Protein AF-A0A1Z8MA71-F1 (afdb_monomer_lite)

Sequence (236 aa):
MTENLRPLSRESERYWGIISPKLDVSGNGQLIDPPAVPGERWGKFLADVSGIQRLSWTTTWGNNAHFQLHSFENGIDYPKKIWDIAFSGDIYSPLVVVADIDKDENLEVVLSTWNGVIAYDLTSGVEKYRCTYRSEHGRQYGFFGAHVHSSGQVYLVVIGDFAGHIGVLTVENGALINLWYKTFDTESAQGIDRRFTINTVGPSPVADFNGDGSQEILMNVLPRKMNLKNLYRHYK

pLDDT: mean 86.78, std 14.4, range [30.2, 98.56]

Structure (mmCIF, N/CA/C/O backbone):
data_AF-A0A1Z8MA71-F1
#
_entry.id   AF-A0A1Z8MA71-F1
#
loop_
_atom_site.group_PDB
_atom_site.id
_atom_site.type_symbol
_atom_site.label_atom_id
_atom_site.label_alt_id
_atom_site.label_comp_id
_atom_site.label_asym_id
_atom_site.label_entity_id
_atom_site.label_seq_id
_atom_site.pdbx_PDB_ins_code
_atom_site.Cartn_x
_atom_site.Cartn_y
_atom_site.Cartn_z
_atom_site.occupancy
_atom_site.B_iso_or_equiv
_atom_site.auth_seq_id
_atom_site.auth_comp_id
_atom_site.auth_asym_id
_atom_site.auth_atom_id
_atom_site.pdbx_PDB_model_num
ATOM 1 N N . MET A 1 1 ? -33.383 14.209 -29.173 1.00 47.78 1 MET A N 1
ATOM 2 C CA . MET A 1 1 ? -33.982 13.676 -27.935 1.00 47.78 1 MET A CA 1
ATOM 3 C C . MET A 1 1 ? -32.843 13.255 -27.032 1.00 47.78 1 MET A C 1
ATOM 5 O O . MET A 1 1 ? -32.229 12.233 -27.288 1.00 47.78 1 MET A O 1
ATOM 9 N N . THR A 1 2 ? -32.476 14.087 -26.064 1.00 52.22 2 THR A N 1
ATOM 10 C CA . THR A 1 2 ? -31.618 13.663 -24.956 1.00 52.22 2 THR A CA 1
ATOM 11 C C . THR A 1 2 ? -32.534 12.965 -23.967 1.00 52.22 2 THR A C 1
ATOM 13 O O . THR A 1 2 ? -33.292 13.628 -23.260 1.00 52.22 2 THR A O 1
ATOM 16 N N . GLU A 1 3 ? -32.552 11.635 -23.982 1.00 59.06 3 GLU A N 1
ATOM 17 C CA . GLU A 1 3 ? -33.107 10.901 -22.851 1.00 59.06 3 GLU A CA 1
ATOM 18 C C . GLU A 1 3 ? -32.329 11.351 -21.617 1.00 59.06 3 GLU A C 1
ATOM 20 O O . GLU A 1 3 ? -31.115 11.166 -21.531 1.00 59.06 3 GLU A O 1
ATOM 25 N N . ASN A 1 4 ? -33.017 12.029 -20.700 1.00 62.88 4 ASN A N 1
ATOM 26 C CA . ASN A 1 4 ? -32.460 12.344 -19.398 1.00 62.88 4 ASN A CA 1
ATOM 27 C C . ASN A 1 4 ? -32.181 11.006 -18.716 1.00 62.88 4 ASN A C 1
ATOM 29 O O . ASN A 1 4 ? -33.108 10.361 -18.220 1.00 62.88 4 ASN A O 1
ATOM 33 N N . LEU A 1 5 ? -30.917 10.576 -18.745 1.00 71.56 5 LEU A N 1
ATOM 34 C CA . LEU A 1 5 ? -30.450 9.431 -17.980 1.00 71.56 5 LEU A CA 1
ATOM 35 C C . LEU A 1 5 ? -30.891 9.658 -16.537 1.00 71.56 5 LEU A C 1
ATOM 37 O O . LEU A 1 5 ? -30.498 10.639 -15.902 1.00 71.56 5 LEU A O 1
ATOM 41 N N . ARG A 1 6 ? -31.771 8.787 -16.040 1.00 79.00 6 ARG A N 1
ATOM 42 C CA . ARG A 1 6 ? -32.154 8.837 -14.634 1.00 79.00 6 ARG A CA 1
ATOM 43 C C . ARG A 1 6 ? -30.907 8.496 -13.820 1.00 79.00 6 ARG A C 1
ATOM 45 O O . ARG A 1 6 ? -30.297 7.462 -14.101 1.00 79.00 6 ARG A O 1
ATOM 52 N N . PRO A 1 7 ? -30.516 9.333 -12.847 1.00 82.69 7 PRO A N 1
ATOM 53 C CA . PRO A 1 7 ? -29.419 8.986 -11.961 1.00 82.69 7 PRO A CA 1
ATOM 54 C C . PRO A 1 7 ? -29.742 7.670 -11.247 1.00 82.69 7 PRO A C 1
ATOM 56 O O . PRO A 1 7 ? -30.900 7.396 -10.912 1.00 82.69 7 PRO A O 1
ATOM 59 N N . LEU A 1 8 ? -28.716 6.842 -11.056 1.00 85.62 8 LEU A N 1
ATOM 60 C CA . LEU A 1 8 ? -28.837 5.607 -10.293 1.00 85.62 8 LEU A CA 1
ATOM 61 C C . LEU A 1 8 ? -29.229 5.935 -8.846 1.00 85.62 8 LEU A C 1
ATOM 63 O O . LEU A 1 8 ? -28.859 6.977 -8.305 1.00 85.62 8 LEU A O 1
ATOM 67 N N . SER A 1 9 ? -29.989 5.046 -8.205 1.00 90.31 9 SER A N 1
ATOM 68 C CA . SER A 1 9 ? -30.186 5.140 -6.759 1.00 90.31 9 SER A CA 1
ATOM 69 C C . SER A 1 9 ? -28.874 4.814 -6.040 1.00 90.31 9 SER A C 1
ATOM 71 O O . SER A 1 9 ? -28.059 4.048 -6.551 1.00 90.31 9 SER A O 1
ATOM 73 N N . ARG A 1 10 ? -28.700 5.313 -4.811 1.00 85.75 10 ARG A N 1
ATOM 74 C CA . ARG A 1 10 ? -27.553 4.965 -3.949 1.00 85.75 10 ARG A CA 1
ATOM 75 C C . ARG A 1 10 ? -27.389 3.455 -3.748 1.00 85.75 10 ARG A C 1
ATOM 77 O O . ARG A 1 10 ? -26.276 2.972 -3.575 1.00 85.75 10 ARG A O 1
ATOM 84 N N . GLU A 1 11 ? -28.489 2.705 -3.734 1.00 86.25 11 GLU A N 1
ATOM 85 C CA . GLU A 1 11 ? -28.449 1.242 -3.640 1.00 86.25 11 GLU A CA 1
ATOM 86 C C . GLU A 1 11 ? -27.913 0.610 -4.921 1.00 86.25 11 GLU A C 1
ATOM 88 O O . GLU A 1 11 ? -27.036 -0.246 -4.846 1.00 86.25 11 GLU A O 1
ATOM 93 N N . SER A 1 12 ? -28.365 1.078 -6.088 1.00 89.19 12 SER A N 1
ATOM 94 C CA . SER A 1 12 ? -27.821 0.638 -7.372 1.00 89.19 12 SER A CA 1
ATOM 95 C C . SER A 1 12 ? -26.347 1.016 -7.512 1.00 89.19 12 SER A C 1
ATOM 97 O O . SER A 1 12 ? -25.551 0.198 -7.957 1.00 89.19 12 SER A O 1
ATOM 99 N N . GLU A 1 13 ? -25.955 2.220 -7.092 1.00 89.31 13 GLU A N 1
ATOM 100 C CA . GLU A 1 13 ? -24.550 2.637 -7.068 1.00 89.31 13 GLU A CA 1
ATOM 101 C C . GLU A 1 13 ? -23.698 1.699 -6.204 1.00 89.31 13 GLU A C 1
ATOM 103 O O . GLU A 1 13 ? -22.621 1.299 -6.634 1.00 89.31 13 GLU A O 1
ATOM 108 N N . ARG A 1 14 ? -24.184 1.281 -5.026 1.00 88.19 14 ARG A N 1
ATOM 109 C CA . ARG A 1 14 ? -23.493 0.283 -4.186 1.00 88.19 14 ARG A CA 1
ATOM 110 C C . ARG A 1 14 ? -23.445 -1.093 -4.835 1.00 88.19 14 ARG A C 1
ATOM 112 O O . ARG A 1 14 ? -22.397 -1.725 -4.810 1.00 88.19 14 ARG A O 1
ATOM 119 N N . TYR A 1 15 ? -24.554 -1.551 -5.416 1.00 86.62 15 TYR A N 1
ATOM 120 C CA . TYR A 1 15 ? -24.628 -2.848 -6.092 1.00 86.62 15 TYR A CA 1
ATOM 121 C C . TYR A 1 15 ? -23.596 -2.960 -7.222 1.00 86.62 15 TYR A C 1
ATOM 123 O O . TYR A 1 15 ? -22.941 -3.987 -7.366 1.00 86.62 15 TYR A O 1
ATOM 131 N N . TRP A 1 16 ? -23.405 -1.877 -7.977 1.00 89.12 16 TRP A N 1
ATOM 132 C CA . TRP A 1 16 ? -22.413 -1.794 -9.049 1.00 89.12 16 TRP A CA 1
ATOM 133 C C . TRP A 1 16 ? -21.005 -1.398 -8.575 1.00 89.12 16 TRP A C 1
ATOM 135 O O . TRP A 1 16 ? -20.118 -1.229 -9.407 1.00 89.12 16 TRP A O 1
ATOM 145 N N . GLY A 1 17 ? -20.784 -1.223 -7.267 1.00 84.38 17 GLY A N 1
ATOM 146 C CA . GLY A 1 17 ? -19.488 -0.816 -6.712 1.00 84.38 17 GLY A CA 1
ATOM 147 C C . GLY A 1 17 ? -19.049 0.603 -7.096 1.00 84.38 17 GLY A C 1
ATOM 148 O O . GLY A 1 17 ? -17.865 0.916 -7.023 1.00 84.38 17 GLY A O 1
ATOM 149 N N . ILE A 1 18 ? -19.983 1.464 -7.513 1.00 87.44 18 ILE A N 1
ATOM 150 C CA . ILE A 1 18 ? -19.729 2.874 -7.858 1.00 87.44 18 ILE A CA 1
ATOM 151 C C . ILE A 1 18 ? -19.400 3.683 -6.601 1.00 87.44 18 ILE A C 1
ATOM 153 O O . ILE A 1 18 ? -18.573 4.592 -6.644 1.00 87.44 18 ILE A O 1
ATOM 157 N N . ILE A 1 19 ? -20.041 3.350 -5.478 1.00 86.31 19 ILE A N 1
ATOM 158 C CA . ILE A 1 19 ? -19.722 3.912 -4.166 1.00 86.31 19 ILE A CA 1
ATOM 159 C C . ILE A 1 19 ? -19.346 2.804 -3.192 1.00 86.31 19 ILE A C 1
ATOM 161 O O . ILE A 1 19 ? -19.833 1.676 -3.297 1.00 86.31 19 ILE A O 1
ATOM 165 N N . SER A 1 20 ? -18.506 3.154 -2.219 1.00 84.38 20 SER A N 1
ATOM 166 C CA . SER A 1 20 ? -18.053 2.229 -1.187 1.00 84.38 20 SER A CA 1
ATOM 167 C C . SER A 1 20 ? -19.227 1.610 -0.416 1.00 84.38 20 SER A C 1
ATOM 169 O O . SER A 1 20 ? -20.244 2.278 -0.175 1.00 84.38 20 SER A O 1
ATOM 171 N N . PRO A 1 21 ? -19.103 0.338 0.002 1.00 87.00 21 PRO A N 1
ATOM 172 C CA . PRO A 1 21 ? -20.068 -0.265 0.903 1.00 87.00 21 PRO A CA 1
ATOM 173 C C . PRO A 1 21 ? -20.077 0.478 2.241 1.00 87.00 21 PRO A C 1
ATOM 175 O O . PRO A 1 21 ? -19.078 1.068 2.657 1.00 87.00 21 PRO A O 1
ATOM 178 N N . LYS A 1 22 ? -21.216 0.419 2.932 1.00 91.75 22 LYS A N 1
ATOM 179 C CA . LYS A 1 22 ? -21.279 0.870 4.321 1.00 91.75 22 LYS A CA 1
ATOM 180 C C . LYS A 1 22 ? -20.437 -0.045 5.208 1.00 91.75 22 LYS A C 1
ATOM 182 O O . LYS A 1 22 ? -20.365 -1.246 4.950 1.00 91.75 22 LYS A O 1
ATOM 187 N N . LEU A 1 23 ? -19.866 0.514 6.269 1.00 93.56 23 LEU A N 1
ATOM 188 C CA . LEU A 1 23 ? -19.005 -0.202 7.209 1.00 93.56 23 LEU A CA 1
ATOM 189 C C . LEU A 1 23 ? -19.588 -0.158 8.622 1.00 93.56 23 LEU A C 1
ATOM 191 O O . LEU A 1 23 ? -20.094 0.877 9.050 1.00 93.56 23 LEU A O 1
ATOM 195 N N . ASP A 1 24 ? -19.472 -1.264 9.353 1.00 94.62 24 ASP A N 1
ATOM 196 C CA . ASP A 1 24 ? -19.615 -1.274 10.811 1.00 94.62 24 ASP A CA 1
ATOM 197 C C . ASP A 1 24 ? -18.264 -0.898 11.419 1.00 94.62 24 ASP A C 1
ATOM 199 O O . ASP A 1 24 ? -17.391 -1.744 11.616 1.00 94.62 24 ASP A O 1
ATOM 203 N N . VAL A 1 25 ? -18.050 0.401 11.629 1.00 95.19 25 VAL A N 1
ATOM 204 C CA . VAL A 1 25 ? -16.728 0.897 12.030 1.00 95.19 25 VAL A CA 1
ATOM 205 C C . VAL A 1 25 ? -16.395 0.591 13.490 1.00 95.19 25 VAL A C 1
ATOM 207 O O . VAL A 1 25 ? -15.226 0.421 13.829 1.00 95.19 25 VAL A O 1
ATOM 210 N N . SER A 1 26 ? -17.411 0.497 14.349 1.00 94.31 26 SER A N 1
ATOM 211 C CA . SER A 1 26 ? -17.253 0.269 15.789 1.00 94.31 26 SER A CA 1
ATOM 212 C C . SER A 1 26 ? -17.425 -1.184 16.221 1.00 94.31 26 SER A C 1
ATOM 214 O O . SER A 1 26 ? -17.134 -1.506 17.370 1.00 94.31 26 SER A O 1
ATOM 216 N N . GLY A 1 27 ? -17.881 -2.063 15.327 1.00 89.81 27 GLY A N 1
ATOM 217 C CA . GLY A 1 27 ? -18.134 -3.472 15.633 1.00 89.81 27 GLY A CA 1
ATOM 218 C C . GLY A 1 27 ? -19.423 -3.703 16.429 1.00 89.81 27 GLY A C 1
ATOM 219 O O . GLY A 1 27 ? -19.510 -4.674 17.177 1.00 89.81 27 GLY A O 1
ATOM 220 N N . ASN A 1 28 ? -20.405 -2.801 16.327 1.00 89.88 28 ASN A N 1
ATOM 221 C CA . ASN A 1 28 ? -21.673 -2.867 17.069 1.00 89.88 28 ASN A CA 1
ATOM 222 C C . ASN A 1 28 ? -22.876 -3.255 16.185 1.00 89.88 28 ASN A C 1
ATOM 224 O O . ASN A 1 28 ? -24.019 -3.215 16.640 1.00 89.88 28 ASN A O 1
ATOM 228 N N . GLY A 1 29 ? -22.629 -3.610 14.923 1.00 90.69 29 GLY A N 1
ATOM 229 C CA . GLY A 1 29 ? -23.627 -3.960 13.916 1.00 90.69 29 GLY A CA 1
ATOM 230 C C . GLY A 1 29 ? -24.222 -2.769 13.159 1.00 90.69 29 GLY A C 1
ATOM 231 O O . GLY A 1 29 ? -24.998 -2.978 12.223 1.00 90.69 29 GLY A O 1
ATOM 232 N N . GLN A 1 30 ? -23.887 -1.524 13.512 1.00 92.81 30 GLN A N 1
ATOM 233 C CA . GLN A 1 30 ? -24.427 -0.345 12.840 1.00 92.81 30 GLN A CA 1
ATOM 234 C C . GLN A 1 30 ? -23.593 0.029 11.609 1.00 92.81 30 GLN A C 1
ATOM 236 O O . GLN A 1 30 ? -22.479 0.533 11.709 1.00 92.81 30 GLN A O 1
ATOM 241 N N . LEU A 1 31 ? -24.185 -0.137 10.425 1.00 94.19 31 LEU A N 1
ATOM 242 C CA . LEU A 1 31 ? -23.560 0.239 9.158 1.00 94.19 31 LEU A CA 1
ATOM 243 C C . LEU A 1 31 ? -23.665 1.747 8.883 1.00 94.19 31 LEU A C 1
ATOM 245 O O . LEU A 1 31 ? -24.769 2.293 8.768 1.00 94.19 31 LEU A O 1
ATOM 249 N N . ILE A 1 32 ? -22.521 2.397 8.668 1.00 92.31 32 ILE A N 1
ATOM 250 C CA . ILE A 1 32 ? -22.417 3.824 8.337 1.00 92.31 32 ILE A CA 1
ATOM 251 C C . ILE A 1 32 ? -21.717 4.060 6.995 1.00 92.31 32 ILE A C 1
ATOM 253 O O . ILE A 1 32 ? -21.012 3.192 6.483 1.00 92.31 32 ILE A O 1
ATOM 257 N N . ASP A 1 33 ? -21.901 5.255 6.438 1.00 91.12 33 ASP A N 1
ATOM 258 C CA . ASP A 1 33 ? -21.047 5.772 5.369 1.00 91.12 33 ASP A CA 1
ATOM 259 C C . ASP A 1 33 ? -19.832 6.455 6.036 1.00 91.12 33 ASP A C 1
ATOM 261 O O . ASP A 1 33 ? -20.009 7.503 6.665 1.00 91.12 33 ASP A O 1
ATOM 265 N N . PRO A 1 34 ? -18.624 5.860 5.992 1.00 87.75 34 PRO A N 1
ATOM 266 C CA . PRO A 1 34 ? -17.458 6.435 6.656 1.00 87.75 34 PRO A CA 1
ATOM 267 C C . PRO A 1 34 ? -17.071 7.789 6.032 1.00 87.75 34 PRO A C 1
ATOM 269 O O . PRO A 1 34 ? -17.213 7.973 4.819 1.00 87.75 34 PRO A O 1
ATOM 272 N N . PRO A 1 35 ? -16.575 8.751 6.831 1.00 86.31 35 PRO A N 1
ATOM 273 C CA . PRO A 1 35 ? -16.167 10.053 6.323 1.00 86.31 35 PRO A CA 1
ATOM 274 C C . PRO A 1 35 ? -14.898 9.928 5.482 1.00 86.31 35 PRO A C 1
ATOM 276 O O . PRO A 1 35 ? -13.892 9.421 5.978 1.00 86.31 35 PRO A O 1
ATOM 279 N N . ALA A 1 36 ? -14.945 10.465 4.262 1.00 89.00 36 ALA A N 1
ATOM 280 C CA . ALA A 1 36 ? -13.808 10.483 3.355 1.00 89.00 36 ALA A CA 1
ATOM 281 C C . ALA A 1 36 ? -12.687 11.396 3.875 1.00 89.00 36 ALA A C 1
ATOM 283 O O . ALA A 1 36 ? -12.900 12.590 4.107 1.00 89.00 36 ALA A O 1
ATOM 284 N N . VAL A 1 37 ? -11.479 10.852 4.000 1.00 92.88 37 VAL A N 1
ATOM 285 C CA . VAL A 1 37 ? -10.249 11.603 4.286 1.00 92.88 37 VAL A CA 1
ATOM 286 C C . VAL A 1 37 ? -9.136 11.262 3.282 1.00 92.88 37 VAL A C 1
ATOM 288 O O . VAL A 1 37 ? -9.216 10.248 2.582 1.00 92.88 37 VAL A O 1
ATOM 291 N N . PRO A 1 38 ? -8.087 12.099 3.158 1.00 93.69 38 PRO A N 1
ATOM 292 C CA . PRO A 1 38 ? -7.044 11.889 2.160 1.00 93.69 38 PRO A CA 1
ATOM 293 C C . PRO A 1 38 ? -6.347 10.526 2.291 1.00 93.69 38 PRO A C 1
ATOM 295 O O . PRO A 1 38 ? -5.808 10.179 3.343 1.00 93.69 38 PRO A O 1
ATOM 298 N N . GLY A 1 39 ? -6.338 9.765 1.192 1.00 90.88 39 GLY A N 1
ATOM 299 C CA . GLY A 1 39 ? -5.640 8.479 1.090 1.00 90.88 39 GLY A CA 1
ATOM 300 C C . GLY A 1 39 ? -6.138 7.417 2.071 1.00 90.88 39 GLY A C 1
ATOM 301 O O . GLY A 1 39 ? -5.342 6.598 2.523 1.00 90.88 39 GLY A O 1
ATOM 302 N N . GLU A 1 40 ? -7.417 7.467 2.450 1.00 93.69 40 GLU A N 1
ATOM 303 C CA . GLU A 1 40 ? -7.958 6.556 3.448 1.00 93.69 40 GLU A CA 1
ATOM 304 C C . GLU A 1 40 ? -7.954 5.093 3.009 1.00 93.69 40 GLU A C 1
ATOM 306 O O . GLU A 1 40 ? -8.282 4.745 1.873 1.00 93.69 40 GLU A O 1
ATOM 311 N N . ARG A 1 41 ? -7.640 4.218 3.961 1.00 94.25 41 ARG A N 1
ATOM 312 C CA . ARG A 1 41 ? -7.827 2.779 3.839 1.00 94.25 41 ARG A CA 1
ATOM 313 C C . ARG A 1 41 ? -8.418 2.250 5.133 1.00 94.25 41 ARG A C 1
ATOM 315 O O . ARG A 1 41 ? -7.813 2.378 6.196 1.00 94.25 41 ARG A O 1
ATOM 322 N N . TRP A 1 42 ? -9.600 1.663 5.022 1.00 95.06 42 TRP A N 1
ATOM 323 C CA . TRP A 1 42 ? -10.323 1.055 6.133 1.00 95.06 42 TRP A CA 1
ATOM 324 C C . TRP A 1 42 ? -10.069 -0.450 6.163 1.00 95.06 42 TRP A C 1
ATOM 326 O O . TRP A 1 42 ? -10.029 -1.093 5.112 1.00 95.06 42 TRP A O 1
ATOM 336 N N . GLY A 1 43 ? -9.905 -1.020 7.351 1.00 94.44 43 GLY A N 1
ATOM 337 C CA . GLY A 1 43 ? -9.700 -2.457 7.493 1.00 94.44 43 GLY A CA 1
ATOM 338 C C . GLY A 1 43 ? -9.593 -2.913 8.939 1.00 94.44 43 GLY A C 1
ATOM 339 O O . GLY A 1 43 ? -9.423 -2.113 9.858 1.00 94.44 43 GLY A O 1
ATOM 340 N N . LYS A 1 44 ? -9.705 -4.227 9.135 1.00 95.00 44 LYS A N 1
ATOM 341 C CA . LYS A 1 44 ? -9.415 -4.871 10.413 1.00 95.00 44 LYS A CA 1
ATOM 342 C C . LYS A 1 44 ? -7.921 -5.168 10.477 1.00 95.00 44 LYS A C 1
ATOM 344 O O . LYS A 1 44 ? -7.474 -6.207 10.009 1.00 95.00 44 LYS A O 1
ATOM 349 N N . PHE A 1 45 ? -7.163 -4.198 10.967 1.00 95.31 45 PHE A N 1
ATOM 350 C CA . PHE A 1 45 ? -5.702 -4.238 11.004 1.00 95.31 45 PHE A CA 1
ATOM 351 C C . PHE A 1 45 ? -5.177 -4.749 12.342 1.00 95.31 45 PHE A C 1
ATOM 353 O O . PHE A 1 45 ? -4.182 -5.460 12.383 1.00 95.31 45 PHE A O 1
ATOM 360 N N . LEU A 1 46 ? -5.868 -4.401 13.429 1.00 94.44 46 LEU A N 1
ATOM 361 C CA . LEU A 1 46 ? -5.541 -4.826 14.784 1.00 94.44 46 LEU A CA 1
ATOM 362 C C . LEU A 1 46 ? -6.573 -5.871 15.216 1.00 94.44 46 LEU A C 1
ATOM 364 O O . LEU A 1 46 ? -7.746 -5.540 15.417 1.00 94.44 46 LEU A O 1
ATOM 368 N N . ALA A 1 47 ? -6.150 -7.133 15.316 1.00 90.56 47 ALA A N 1
ATOM 369 C CA . ALA A 1 47 ? -7.047 -8.267 15.552 1.00 90.56 47 ALA A CA 1
ATOM 370 C C . ALA A 1 47 ? -7.821 -8.153 16.880 1.00 90.56 47 ALA A C 1
ATOM 372 O O . ALA A 1 47 ? -9.020 -8.427 16.914 1.00 90.56 47 ALA A O 1
ATOM 373 N N . ASP A 1 48 ? -7.159 -7.668 17.933 1.00 91.00 48 ASP A N 1
ATOM 374 C CA . ASP A 1 48 ? -7.695 -7.638 19.302 1.00 91.00 48 ASP A CA 1
ATOM 375 C C . ASP A 1 48 ? -8.576 -6.420 19.620 1.00 91.00 48 ASP A C 1
ATOM 377 O O . ASP A 1 48 ? -9.104 -6.287 20.725 1.00 91.00 48 ASP A O 1
ATOM 381 N N . VAL A 1 49 ? -8.744 -5.497 18.674 1.00 93.19 49 VAL A N 1
ATOM 382 C CA . VAL A 1 49 ? -9.585 -4.308 18.863 1.00 93.19 49 VAL A CA 1
ATOM 383 C C . VAL A 1 49 ? -10.981 -4.604 18.332 1.00 93.19 49 VAL A C 1
ATOM 385 O O . VAL A 1 49 ? -11.083 -5.224 17.291 1.00 93.19 49 VAL A O 1
ATOM 388 N N . SER A 1 50 ? -12.077 -4.191 18.979 1.00 91.50 50 SER A N 1
ATOM 389 C CA . SER A 1 50 ? -13.445 -4.487 18.494 1.00 91.50 50 SER A CA 1
ATOM 390 C C . SER A 1 50 ? -13.815 -3.719 17.218 1.00 91.50 50 SER A C 1
ATOM 392 O O . SER A 1 50 ? -14.337 -4.312 16.272 1.00 91.50 50 SER A O 1
ATOM 394 N N . GLY A 1 51 ? -13.473 -2.430 17.151 1.00 94.69 51 GLY A N 1
ATOM 395 C CA . GLY A 1 51 ? -13.661 -1.590 15.968 1.00 94.69 51 GLY A CA 1
ATOM 396 C C . GLY A 1 51 ? -12.705 -1.931 14.822 1.00 94.69 51 GLY A C 1
ATOM 397 O O . GLY A 1 51 ? -11.745 -2.695 14.982 1.00 94.69 51 GLY A O 1
ATOM 398 N N . ILE A 1 52 ? -12.971 -1.364 13.648 1.00 97.00 52 ILE A N 1
ATOM 399 C CA . ILE A 1 52 ? -12.022 -1.364 12.529 1.00 97.00 52 ILE A CA 1
ATOM 400 C C . ILE A 1 52 ? -11.085 -0.160 12.647 1.00 97.00 52 ILE A C 1
ATOM 402 O O . ILE A 1 52 ? -11.318 0.774 13.420 1.00 97.00 52 ILE A O 1
ATOM 406 N N . GLN A 1 53 ? -10.025 -0.170 11.851 1.00 97.56 53 GLN A N 1
ATOM 407 C CA . GLN A 1 53 ? -9.041 0.894 11.800 1.00 97.56 53 GLN A CA 1
ATOM 408 C C . GLN A 1 53 ? -9.077 1.624 10.455 1.00 97.56 53 GLN A C 1
ATOM 410 O O . GLN A 1 53 ? -9.502 1.081 9.431 1.00 97.56 53 GLN A O 1
ATOM 415 N N . ARG A 1 54 ? -8.586 2.865 10.464 1.00 97.69 54 ARG A N 1
ATOM 416 C CA . ARG A 1 54 ? -8.341 3.681 9.275 1.00 97.69 54 ARG A CA 1
ATOM 417 C C . ARG A 1 54 ? -6.891 4.132 9.243 1.00 97.69 54 ARG A C 1
ATOM 419 O O . ARG A 1 54 ? -6.452 4.854 10.139 1.00 97.69 54 ARG A O 1
ATOM 426 N N . LEU A 1 55 ? -6.203 3.776 8.167 1.00 98.06 55 LEU A N 1
ATOM 427 C CA . LEU A 1 55 ? -4.985 4.447 7.730 1.00 98.06 55 LEU A CA 1
ATOM 428 C C . LEU A 1 55 ? -5.383 5.676 6.916 1.00 98.06 55 LEU A C 1
ATOM 430 O O . LEU A 1 55 ? -6.270 5.581 6.070 1.00 98.06 55 LEU A O 1
ATOM 434 N N . SER A 1 56 ? -4.768 6.824 7.165 1.00 97.06 56 SER A N 1
ATOM 435 C CA . SER A 1 56 ? -5.088 8.060 6.445 1.00 97.06 56 SER A CA 1
ATOM 436 C C . SER A 1 56 ? -3.945 9.057 6.482 1.00 97.06 56 SER A C 1
ATOM 438 O O . SER A 1 56 ? -3.078 8.991 7.353 1.00 97.06 56 SER A O 1
ATOM 440 N N . TRP A 1 57 ? -4.000 10.028 5.579 1.00 96.44 57 TRP A N 1
ATOM 441 C CA . TRP A 1 57 ? -3.079 11.150 5.545 1.00 96.44 57 TRP A CA 1
ATOM 442 C C . TRP A 1 57 ? -3.769 12.459 5.931 1.00 96.44 57 TRP A C 1
ATOM 444 O O . TRP A 1 57 ? -4.942 12.664 5.619 1.00 96.44 57 TRP A O 1
ATOM 454 N N . THR A 1 58 ? -3.035 13.391 6.541 1.00 96.06 58 THR A N 1
ATOM 455 C CA . THR A 1 58 ? -3.536 14.768 6.744 1.00 96.06 58 THR A CA 1
ATOM 456 C C . THR A 1 58 ? -3.653 15.545 5.432 1.00 96.06 58 THR A C 1
ATOM 458 O O . THR A 1 58 ? -4.531 16.388 5.274 1.00 96.06 58 THR A O 1
ATOM 461 N N . THR A 1 59 ? -2.790 15.238 4.468 1.00 93.75 59 THR A N 1
ATOM 462 C CA . THR A 1 59 ? -2.836 15.683 3.072 1.00 93.75 59 THR A CA 1
ATOM 463 C C . THR A 1 59 ? -2.212 14.587 2.217 1.00 93.75 59 THR A C 1
ATOM 465 O O . THR A 1 59 ? -1.386 13.838 2.718 1.00 93.75 59 THR A O 1
ATOM 468 N N . THR A 1 60 ? -2.579 14.468 0.941 1.00 90.56 60 THR A N 1
ATOM 469 C CA . THR A 1 60 ? -1.899 13.581 -0.027 1.00 90.56 60 THR A CA 1
ATOM 470 C C . THR A 1 60 ? -0.956 14.345 -0.966 1.00 90.56 60 THR A C 1
ATOM 472 O O . THR A 1 60 ? -0.479 13.787 -1.955 1.00 90.56 60 THR A O 1
ATOM 475 N N . TRP A 1 61 ? -0.695 15.621 -0.668 1.00 90.00 61 TRP A N 1
ATOM 476 C CA . TRP A 1 61 ? 0.093 16.540 -1.488 1.00 90.00 61 TRP A CA 1
ATOM 477 C C . TRP A 1 61 ? 1.008 17.431 -0.636 1.00 90.00 61 TRP A C 1
ATOM 479 O O . TRP A 1 61 ? 0.554 18.027 0.344 1.00 90.00 61 TRP A O 1
ATOM 489 N N . GLY A 1 62 ? 2.265 17.581 -1.066 1.00 86.62 62 GLY A N 1
ATOM 490 C CA . GLY A 1 62 ? 3.255 18.493 -0.476 1.00 86.62 62 GLY A CA 1
ATOM 491 C C . GLY A 1 62 ? 4.190 17.813 0.526 1.00 86.62 62 GLY A C 1
ATOM 492 O O . GLY A 1 62 ? 4.319 16.598 0.522 1.00 86.62 62 GLY A O 1
ATOM 493 N N . ASN A 1 63 ? 4.846 18.588 1.389 1.00 84.12 63 ASN A N 1
ATOM 494 C CA . ASN A 1 63 ? 5.946 18.121 2.250 1.00 84.12 63 ASN A CA 1
ATOM 495 C C . ASN A 1 63 ? 5.655 18.150 3.763 1.00 84.12 63 ASN A C 1
ATOM 497 O O . ASN A 1 63 ? 6.537 17.847 4.558 1.00 84.12 63 ASN A O 1
ATOM 501 N N . ASN A 1 64 ? 4.433 18.516 4.161 1.00 89.06 64 ASN A N 1
ATOM 502 C CA . ASN A 1 64 ? 4.016 18.648 5.563 1.00 89.06 64 ASN A CA 1
ATOM 503 C C . ASN A 1 64 ? 2.872 17.679 5.881 1.00 89.06 64 ASN A C 1
ATOM 505 O O . ASN A 1 64 ? 1.796 18.082 6.328 1.00 89.06 64 ASN A O 1
ATOM 509 N N . ALA A 1 65 ? 3.076 16.404 5.568 1.00 93.62 65 ALA A N 1
ATOM 510 C CA . ALA A 1 65 ? 2.052 15.390 5.732 1.00 93.62 65 ALA A CA 1
ATOM 511 C C . ALA A 1 65 ? 2.318 14.498 6.930 1.00 93.62 65 ALA A C 1
ATOM 513 O O . ALA A 1 65 ? 3.457 14.184 7.263 1.00 93.62 65 ALA A O 1
ATOM 514 N N . HIS A 1 66 ? 1.229 14.059 7.540 1.00 96.50 66 HIS A N 1
ATOM 515 C CA . HIS A 1 66 ? 1.246 13.052 8.576 1.00 96.50 66 HIS A CA 1
ATOM 516 C C . HIS A 1 66 ? 0.499 11.825 8.083 1.00 96.50 66 HIS A C 1
ATOM 518 O O . HIS A 1 66 ? -0.597 11.956 7.529 1.00 96.50 66 HIS A O 1
ATOM 524 N N . PHE A 1 67 ? 1.084 10.655 8.304 1.00 97.00 67 PHE A N 1
ATOM 525 C CA . PHE A 1 67 ? 0.434 9.374 8.092 1.00 97.00 67 PHE A CA 1
ATOM 526 C C . PHE A 1 67 ? -0.037 8.828 9.434 1.00 97.00 67 PHE A C 1
ATOM 528 O O . PHE A 1 67 ? 0.714 8.828 10.409 1.00 97.00 67 PHE A O 1
ATOM 535 N N . GLN A 1 68 ? -1.297 8.416 9.513 1.00 98.12 68 GLN A N 1
ATOM 536 C CA . GLN A 1 68 ? -1.971 8.180 10.786 1.00 98.12 68 GLN A CA 1
ATOM 537 C C . GLN A 1 68 ? -2.758 6.879 10.766 1.00 98.12 68 GLN A C 1
ATOM 539 O O . GLN A 1 68 ? -3.431 6.577 9.779 1.00 98.12 68 GLN A O 1
ATOM 544 N N . LEU A 1 69 ? -2.765 6.190 11.906 1.00 98.56 69 LEU A N 1
ATOM 545 C CA . LEU A 1 69 ? -3.676 5.090 12.194 1.00 98.56 69 LEU A CA 1
ATOM 546 C C . LEU A 1 69 ? -4.648 5.511 13.288 1.00 98.56 69 LEU A C 1
ATOM 548 O O . LEU A 1 69 ? -4.251 5.865 14.399 1.00 98.56 69 LEU A O 1
ATOM 552 N N . HIS A 1 70 ? -5.934 5.442 12.970 1.00 98.31 70 HIS A N 1
ATOM 553 C CA . HIS A 1 70 ? -7.015 5.608 13.932 1.00 98.31 70 HIS A CA 1
ATOM 554 C C . HIS A 1 70 ? -7.768 4.297 14.093 1.00 98.31 70 HIS A C 1
ATOM 556 O O . HIS A 1 70 ? -7.948 3.559 13.127 1.00 98.31 70 HIS A O 1
ATOM 562 N N . SER A 1 71 ? -8.248 4.044 15.301 1.00 97.69 71 SER A N 1
ATOM 563 C CA . SER A 1 71 ? -9.121 2.931 15.627 1.00 97.69 71 SER A CA 1
ATOM 564 C C . SER A 1 71 ? -10.460 3.446 16.150 1.00 97.69 71 SER A C 1
ATOM 566 O O . SER A 1 71 ? -10.520 4.485 16.810 1.00 97.69 71 SER A O 1
ATOM 568 N N . PHE A 1 72 ? -11.542 2.759 15.791 1.00 97.12 72 PHE A N 1
ATOM 569 C CA . PHE A 1 72 ? -12.915 3.240 15.975 1.00 97.12 72 PHE A CA 1
ATOM 570 C C . PHE A 1 72 ? -13.720 2.396 16.973 1.00 97.12 72 PHE A C 1
ATOM 572 O O . PHE A 1 72 ? -14.948 2.395 16.942 1.00 97.12 72 PHE A O 1
ATOM 579 N N . GLU A 1 73 ? -13.047 1.707 17.900 1.00 95.69 73 GLU A N 1
ATOM 580 C CA . GLU A 1 73 ? -13.678 0.895 18.951 1.00 95.69 73 GLU A CA 1
ATOM 581 C C . GLU A 1 73 ? -14.613 1.690 19.872 1.00 95.69 73 GLU A C 1
ATOM 583 O O . GLU A 1 73 ? -15.529 1.117 20.454 1.00 95.69 73 GLU A O 1
ATOM 588 N N . ASN A 1 74 ? -14.425 3.010 19.961 1.00 95.25 74 ASN A N 1
ATOM 589 C CA . ASN A 1 74 ? -15.258 3.914 20.759 1.00 95.25 74 ASN A CA 1
ATOM 590 C C . ASN A 1 74 ? -16.318 4.659 19.920 1.00 95.25 74 ASN A C 1
ATOM 592 O O . ASN A 1 74 ? -16.901 5.634 20.391 1.00 95.25 74 ASN A O 1
ATOM 596 N N . GLY A 1 75 ? -16.568 4.228 18.678 1.00 93.25 75 GLY A N 1
ATOM 597 C CA . GLY A 1 75 ? -17.496 4.890 17.758 1.00 93.25 75 GLY A CA 1
ATOM 598 C C . GLY A 1 75 ? -16.820 5.851 16.777 1.00 93.25 75 GLY A C 1
ATOM 599 O O . GLY A 1 75 ? -15.658 6.227 16.935 1.00 93.25 75 GLY A O 1
ATOM 600 N N . ILE A 1 76 ? -17.571 6.256 15.744 1.00 93.06 76 ILE A N 1
ATOM 601 C CA . ILE A 1 76 ? -17.070 7.135 14.672 1.00 93.06 76 ILE A CA 1
ATOM 602 C C . ILE A 1 76 ? -16.674 8.531 15.170 1.00 93.06 76 ILE A C 1
ATOM 604 O O . ILE A 1 76 ? -15.722 9.116 14.655 1.00 93.06 76 ILE A O 1
ATOM 608 N N . ASP A 1 77 ? -17.367 9.031 16.193 1.00 93.38 77 ASP A N 1
ATOM 609 C CA . ASP A 1 77 ? -17.177 10.382 16.731 1.00 93.38 77 ASP A CA 1
ATOM 610 C C . ASP A 1 77 ? -16.008 10.479 17.726 1.00 93.38 77 ASP A C 1
ATOM 612 O O . ASP A 1 77 ? -15.529 11.576 18.016 1.00 93.38 77 ASP A O 1
ATOM 616 N N . TYR A 1 78 ? -15.517 9.340 18.227 1.00 95.38 78 TYR A N 1
ATOM 617 C CA . TYR A 1 78 ? -14.468 9.275 19.250 1.00 95.38 78 TYR A CA 1
ATOM 618 C C . TYR A 1 78 ? -13.325 8.321 18.861 1.00 95.38 78 TYR A C 1
ATOM 620 O O . TYR A 1 78 ? -12.998 7.406 19.623 1.00 95.38 78 TYR A O 1
ATOM 628 N N . PRO A 1 79 ? -12.680 8.502 17.693 1.00 96.50 79 PRO A N 1
ATOM 629 C CA . PRO A 1 79 ? -11.597 7.625 17.275 1.00 96.50 79 PRO A CA 1
ATOM 630 C C . PRO A 1 79 ? -10.392 7.727 18.214 1.00 96.50 79 PRO A C 1
ATOM 632 O O . PRO A 1 79 ? -9.960 8.815 18.602 1.00 96.50 79 PRO A O 1
ATOM 635 N N . LYS A 1 80 ? -9.778 6.584 18.516 1.00 97.44 80 LYS A N 1
ATOM 636 C CA . LYS A 1 80 ? -8.482 6.513 19.188 1.00 97.44 80 LYS A CA 1
ATOM 637 C C . LYS A 1 80 ? -7.371 6.622 18.146 1.00 97.44 80 LYS A C 1
ATOM 639 O O . LYS A 1 80 ? -7.249 5.761 17.278 1.00 97.44 80 LYS A O 1
ATOM 644 N N . LYS A 1 81 ? -6.527 7.650 18.234 1.00 97.88 81 LYS A N 1
ATOM 645 C CA . LYS A 1 81 ? -5.301 7.727 17.425 1.00 97.88 81 LYS A CA 1
ATOM 646 C C . LYS A 1 81 ? -4.260 6.759 17.993 1.00 97.88 81 LYS A C 1
ATOM 648 O O . LYS A 1 81 ? -3.880 6.900 19.153 1.00 97.88 81 LYS A O 1
ATOM 653 N N . ILE A 1 82 ? -3.839 5.780 17.196 1.00 98.06 82 ILE A N 1
ATOM 654 C CA . ILE A 1 82 ? -2.844 4.772 17.589 1.00 98.06 82 ILE A CA 1
ATOM 655 C C . ILE A 1 82 ? -1.437 5.344 17.417 1.00 98.06 82 ILE A C 1
ATOM 657 O O . ILE A 1 82 ? -0.657 5.355 18.363 1.00 98.06 82 ILE A O 1
ATOM 661 N N . TRP A 1 83 ? -1.149 5.902 16.242 1.00 98.56 83 TRP A N 1
ATOM 662 C CA . TRP A 1 83 ? 0.102 6.600 15.957 1.00 98.56 83 TRP A CA 1
ATOM 663 C C . TRP A 1 83 ? -0.094 7.697 14.911 1.00 98.56 83 TRP A C 1
ATOM 665 O O . TRP A 1 83 ? -1.129 7.793 14.244 1.00 98.56 83 TRP A O 1
ATOM 675 N N . ASP A 1 84 ? 0.913 8.562 14.821 1.00 98.25 84 ASP A N 1
ATOM 676 C CA . ASP A 1 84 ? 0.933 9.765 13.997 1.00 98.25 84 ASP A CA 1
ATOM 677 C C . ASP A 1 84 ? 2.367 10.030 13.526 1.00 98.25 84 ASP A C 1
ATOM 679 O O . ASP A 1 84 ? 3.205 10.509 14.291 1.00 98.25 84 ASP A O 1
ATOM 683 N N . ILE A 1 85 ? 2.664 9.656 12.285 1.00 97.12 85 ILE A N 1
ATOM 684 C CA . ILE A 1 85 ? 4.007 9.712 11.710 1.00 97.12 85 ILE A CA 1
ATOM 685 C C . ILE A 1 85 ? 4.115 10.980 10.873 1.00 97.12 85 ILE A C 1
ATOM 687 O O . ILE A 1 85 ? 3.483 11.085 9.822 1.00 97.12 85 ILE A O 1
ATOM 691 N N . ALA A 1 86 ? 4.951 11.923 11.303 1.00 94.94 86 ALA A N 1
ATOM 692 C CA . ALA A 1 86 ? 5.356 13.037 10.454 1.00 94.94 86 ALA A CA 1
ATOM 693 C C . ALA A 1 86 ? 6.217 12.497 9.303 1.00 94.94 86 ALA A C 1
ATOM 695 O O . ALA A 1 86 ? 7.292 11.937 9.528 1.00 94.94 86 ALA A O 1
ATOM 696 N N . PHE A 1 87 ? 5.743 12.642 8.069 1.00 89.19 87 PHE A N 1
ATOM 697 C CA . PHE A 1 87 ? 6.451 12.146 6.900 1.00 89.19 87 PHE A CA 1
ATOM 698 C C . PHE A 1 87 ? 7.459 13.186 6.412 1.00 89.19 87 PHE A C 1
ATOM 700 O O . PHE A 1 87 ? 7.110 14.347 6.200 1.00 89.19 87 PHE A O 1
ATOM 707 N N . SER A 1 88 ? 8.713 12.774 6.225 1.00 83.12 88 SER A N 1
ATOM 708 C CA . SER A 1 88 ? 9.765 13.648 5.712 1.00 83.12 88 SER A CA 1
ATOM 709 C C . SER A 1 88 ? 9.869 13.562 4.187 1.00 83.12 88 SER A C 1
ATOM 711 O O . SER A 1 88 ? 9.966 12.483 3.601 1.00 83.12 88 SER A O 1
ATOM 713 N N . GLY A 1 89 ? 9.880 14.727 3.540 1.00 80.62 89 GLY A N 1
ATOM 714 C CA . GLY A 1 89 ? 9.924 14.850 2.083 1.00 80.62 89 GLY A CA 1
ATOM 715 C C . GLY A 1 89 ? 8.540 14.993 1.458 1.00 80.62 89 GLY A C 1
ATOM 716 O O . GLY A 1 89 ? 7.526 15.061 2.15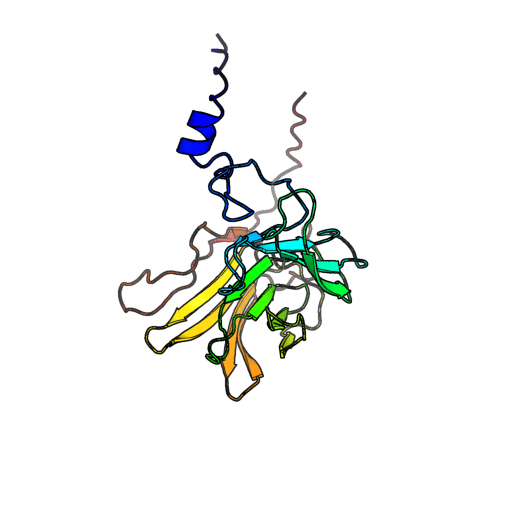0 1.00 80.62 89 GLY A O 1
ATOM 717 N N . ASP A 1 90 ? 8.500 15.087 0.132 1.00 81.94 90 ASP A N 1
ATOM 718 C CA . ASP A 1 90 ? 7.237 15.283 -0.560 1.00 81.94 90 ASP A CA 1
ATOM 719 C C . ASP A 1 90 ? 6.433 13.992 -0.695 1.00 81.94 90 ASP A C 1
ATOM 721 O O . ASP A 1 90 ? 6.903 12.965 -1.199 1.00 81.94 90 ASP A O 1
ATOM 725 N N . ILE A 1 91 ? 5.164 14.101 -0.338 1.00 82.94 91 ILE A N 1
ATOM 726 C CA . ILE A 1 91 ? 4.138 13.125 -0.629 1.00 82.94 91 ILE A CA 1
ATOM 727 C C . ILE A 1 91 ? 3.304 13.609 -1.820 1.00 82.94 91 ILE A C 1
ATOM 729 O O . ILE A 1 91 ? 2.842 14.749 -1.906 1.00 82.94 91 ILE A O 1
ATOM 733 N N . TYR A 1 92 ? 3.131 12.721 -2.788 1.00 86.19 92 TYR A N 1
ATOM 734 C CA . TYR A 1 92 ? 2.370 12.990 -3.998 1.00 86.19 92 TYR A CA 1
ATOM 735 C C . TYR A 1 92 ? 1.512 11.770 -4.280 1.00 86.19 92 TYR A C 1
ATOM 737 O O . TYR A 1 92 ? 1.968 10.869 -4.970 1.00 86.19 92 TYR A O 1
ATOM 745 N N . SER A 1 93 ? 0.296 11.751 -3.727 1.00 87.38 93 SER A N 1
ATOM 746 C CA . SER A 1 93 ? -0.664 10.634 -3.787 1.00 87.38 93 SER A CA 1
ATOM 747 C C . SER A 1 93 ? -0.001 9.268 -3.541 1.00 87.38 93 SER A C 1
ATOM 749 O O . SER A 1 93 ? 0.016 8.432 -4.444 1.00 87.38 93 SER A O 1
ATOM 751 N N . PRO A 1 94 ? 0.591 9.061 -2.347 1.00 88.75 94 PRO A N 1
ATOM 752 C CA . PRO A 1 94 ? 1.285 7.821 -2.024 1.00 88.75 94 PRO A CA 1
ATOM 753 C C . PRO A 1 94 ? 0.322 6.633 -2.077 1.00 88.75 94 PRO A C 1
ATOM 755 O O . PRO A 1 94 ? -0.836 6.738 -1.665 1.00 88.75 94 PRO A O 1
ATOM 758 N N . LEU A 1 95 ? 0.816 5.496 -2.559 1.00 93.25 95 LEU A N 1
ATOM 759 C CA . LEU A 1 95 ? 0.061 4.247 -2.561 1.00 93.25 95 LEU A CA 1
ATOM 760 C C . LEU A 1 95 ? 0.427 3.431 -1.321 1.00 93.25 95 LEU A C 1
ATOM 762 O O . LEU A 1 95 ? 1.589 3.386 -0.917 1.00 93.25 95 LEU A O 1
ATOM 766 N N . VAL A 1 96 ? -0.576 2.789 -0.726 1.00 95.31 96 VAL A N 1
ATOM 767 C CA . VAL A 1 96 ? -0.454 2.086 0.557 1.00 95.31 96 VAL A CA 1
ATOM 768 C C . VAL A 1 96 ? -0.833 0.626 0.380 1.00 95.31 96 VAL A C 1
ATOM 770 O O . VAL A 1 96 ? -1.908 0.327 -0.143 1.00 95.31 96 VAL A O 1
ATOM 773 N N . VAL A 1 97 ? 0.002 -0.276 0.882 1.00 96.31 97 VAL A N 1
ATOM 774 C CA . VAL A 1 97 ? -0.267 -1.713 1.015 1.00 96.31 97 VAL A CA 1
ATOM 775 C C . VAL A 1 97 ? -0.141 -2.096 2.486 1.00 96.31 97 VAL A C 1
ATOM 777 O O . VAL A 1 97 ? 0.652 -1.505 3.208 1.00 96.31 97 VAL A O 1
ATOM 780 N N . VAL A 1 98 ? -0.945 -3.056 2.937 1.00 97.69 98 VAL A N 1
ATOM 781 C CA . VAL A 1 98 ? -0.821 -3.651 4.273 1.00 97.69 98 VAL A CA 1
ATOM 782 C C . VAL A 1 98 ? -0.595 -5.143 4.081 1.00 97.69 98 VAL A C 1
ATOM 784 O O . VAL A 1 98 ? -1.409 -5.781 3.409 1.00 97.69 98 VAL A O 1
ATOM 787 N N . ALA A 1 99 ? 0.514 -5.662 4.596 1.00 97.19 99 ALA A N 1
ATOM 788 C CA . ALA A 1 99 ? 0.913 -7.062 4.485 1.00 97.19 99 ALA A CA 1
ATOM 789 C C . ALA A 1 99 ? 2.017 -7.370 5.504 1.00 97.19 99 ALA A C 1
ATOM 791 O O . ALA A 1 99 ? 2.807 -6.483 5.807 1.00 97.19 99 ALA A O 1
ATOM 792 N N . ASP A 1 100 ? 2.077 -8.613 5.974 1.00 97.25 100 ASP A N 1
ATOM 793 C CA . ASP A 1 100 ? 3.240 -9.172 6.673 1.00 97.25 100 ASP A CA 1
ATOM 794 C C . ASP A 1 100 ? 4.327 -9.452 5.622 1.00 97.25 100 ASP A C 1
ATOM 796 O O . ASP A 1 100 ? 4.221 -10.413 4.854 1.00 97.25 100 ASP A O 1
ATOM 800 N N . ILE A 1 101 ? 5.290 -8.539 5.471 1.00 98.31 101 ILE A N 1
ATOM 801 C CA . ILE A 1 101 ? 6.283 -8.586 4.385 1.00 98.31 101 ILE A CA 1
ATOM 802 C C . ILE A 1 101 ? 7.574 -9.308 4.764 1.00 98.31 101 ILE A C 1
ATOM 804 O O . ILE A 1 101 ? 8.351 -9.656 3.868 1.00 98.31 101 ILE A O 1
ATOM 808 N N . ASP A 1 102 ? 7.817 -9.527 6.054 1.00 97.56 102 ASP A N 1
ATOM 809 C CA . ASP A 1 102 ? 9.002 -10.215 6.571 1.00 97.56 102 ASP A CA 1
ATOM 810 C C . ASP A 1 102 ? 8.706 -11.583 7.209 1.00 97.56 102 ASP A C 1
ATOM 812 O O . ASP A 1 102 ? 9.649 -12.345 7.452 1.00 97.56 102 ASP A O 1
ATOM 816 N N . LYS A 1 103 ? 7.425 -11.958 7.307 1.00 95.81 103 LYS A N 1
ATOM 817 C CA . LYS A 1 103 ? 6.898 -13.233 7.815 1.00 95.81 103 LYS A CA 1
ATOM 818 C C . LYS A 1 103 ? 7.078 -13.376 9.325 1.00 95.81 103 LYS A C 1
ATOM 820 O O . LYS A 1 103 ? 7.360 -14.480 9.799 1.00 95.81 103 LYS A O 1
ATOM 825 N N . ASP A 1 104 ? 6.961 -12.274 10.065 1.00 95.31 104 ASP A N 1
ATOM 826 C CA . ASP A 1 104 ? 7.029 -12.256 11.530 1.00 95.31 104 ASP A CA 1
ATOM 827 C C . ASP A 1 104 ? 5.650 -12.331 12.220 1.00 95.31 104 ASP A C 1
ATOM 829 O O . ASP A 1 104 ? 5.568 -12.202 13.443 1.00 95.31 104 ASP A O 1
ATOM 833 N N . GLU A 1 105 ? 4.587 -12.595 11.445 1.00 93.75 105 GLU A N 1
ATOM 834 C CA . GLU A 1 105 ? 3.173 -12.632 11.853 1.00 93.75 105 GLU A CA 1
ATOM 835 C C . GLU A 1 105 ? 2.590 -11.268 12.260 1.00 93.75 105 GLU A C 1
ATOM 837 O O . GLU A 1 105 ? 1.392 -11.171 12.554 1.00 93.75 105 GLU A O 1
ATOM 842 N N . ASN A 1 106 ? 3.384 -10.196 12.220 1.00 95.12 106 ASN A N 1
ATOM 843 C CA . ASN A 1 106 ? 2.900 -8.831 12.348 1.00 95.12 106 ASN A CA 1
ATOM 844 C C . ASN A 1 106 ? 2.732 -8.218 10.962 1.00 95.12 106 ASN A C 1
ATOM 846 O O . ASN A 1 106 ? 3.417 -8.538 9.999 1.00 95.12 106 ASN A O 1
ATOM 850 N N . LEU A 1 107 ? 1.748 -7.335 10.843 1.00 97.44 107 LEU A N 1
ATOM 851 C CA . LEU A 1 107 ? 1.524 -6.626 9.596 1.00 97.44 107 LEU A CA 1
ATOM 852 C C . LEU A 1 107 ? 2.426 -5.395 9.526 1.00 97.44 107 LEU A C 1
ATOM 854 O O . LEU A 1 107 ? 2.528 -4.626 10.483 1.00 97.44 107 LEU A O 1
ATOM 858 N N . GLU A 1 108 ? 2.930 -5.108 8.332 1.00 98.56 108 GLU A N 1
ATOM 859 C CA . GLU A 1 108 ? 3.481 -3.808 7.986 1.00 98.56 108 GLU A CA 1
ATOM 860 C C . GLU A 1 108 ? 2.456 -2.972 7.228 1.00 98.56 108 GLU A C 1
ATOM 862 O O . GLU A 1 108 ? 1.655 -3.468 6.429 1.00 98.56 108 GLU A O 1
ATOM 867 N N . VAL A 1 109 ? 2.550 -1.655 7.405 1.00 98.12 109 VAL A N 1
ATOM 868 C CA . VAL A 1 109 ? 2.030 -0.697 6.435 1.00 98.12 109 VAL A CA 1
ATOM 869 C C . VAL A 1 109 ? 3.163 -0.215 5.542 1.00 98.12 109 VAL A C 1
ATOM 871 O O . VAL A 1 109 ? 4.139 0.392 5.983 1.00 98.12 109 VAL A O 1
ATOM 874 N N . VAL A 1 110 ? 3.021 -0.492 4.253 1.00 97.88 110 VAL A N 1
ATOM 875 C CA . VAL A 1 110 ? 4.038 -0.248 3.243 1.00 97.88 110 VAL A CA 1
ATOM 876 C C . VAL A 1 110 ? 3.590 0.887 2.336 1.00 97.88 110 VAL A C 1
ATOM 878 O O . VAL A 1 110 ? 2.466 0.899 1.829 1.00 97.88 110 VAL A O 1
ATOM 881 N N . LEU A 1 111 ? 4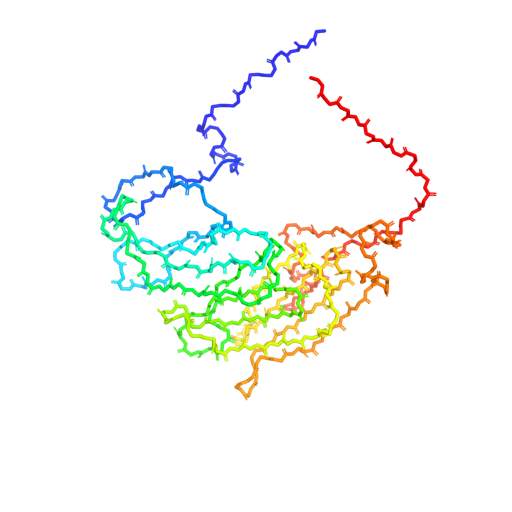.484 1.844 2.124 1.00 95.31 111 LEU A N 1
ATOM 882 C CA . LEU A 1 111 ? 4.263 3.050 1.346 1.00 95.31 111 LEU A CA 1
ATOM 883 C C . LEU A 1 111 ? 5.133 3.040 0.094 1.00 95.31 111 LEU A C 1
ATOM 885 O O . LEU A 1 111 ? 6.357 2.940 0.174 1.00 95.31 111 LEU A O 1
ATOM 889 N N . SER A 1 112 ? 4.497 3.233 -1.054 1.00 93.12 112 SER A N 1
ATOM 890 C CA . SER A 1 112 ? 5.157 3.638 -2.291 1.00 93.12 112 SER A CA 1
ATOM 891 C C . SER A 1 112 ? 5.319 5.161 -2.265 1.00 93.12 112 SER A C 1
ATOM 893 O O . SER A 1 112 ? 4.352 5.914 -2.123 1.00 93.12 112 SER A O 1
ATOM 895 N N . THR A 1 113 ? 6.572 5.615 -2.317 1.00 88.44 113 THR A N 1
ATOM 896 C CA . THR A 1 113 ? 6.962 7.012 -2.061 1.00 88.44 113 THR A CA 1
ATOM 897 C C . THR A 1 113 ? 7.620 7.635 -3.281 1.00 88.44 113 THR A C 1
ATOM 899 O O . THR A 1 113 ? 7.575 7.085 -4.371 1.00 88.44 113 THR A O 1
ATOM 902 N N . TRP A 1 114 ? 8.246 8.803 -3.159 1.00 85.44 114 TRP A N 1
ATOM 903 C CA . TRP A 1 114 ? 8.841 9.441 -4.327 1.00 85.44 114 TRP A CA 1
ATOM 904 C C . TRP A 1 114 ? 10.114 8.747 -4.836 1.00 85.44 114 TRP A C 1
ATOM 906 O O . TRP A 1 114 ? 10.344 8.687 -6.045 1.00 85.44 114 TRP A O 1
ATOM 916 N N . ASN A 1 115 ? 10.902 8.148 -3.941 1.00 85.81 115 ASN A N 1
ATOM 917 C CA . ASN A 1 115 ? 12.241 7.630 -4.263 1.00 85.81 115 ASN A CA 1
ATOM 918 C C . ASN A 1 115 ? 12.370 6.110 -4.071 1.00 85.81 115 ASN A C 1
ATOM 920 O O . ASN A 1 115 ? 13.411 5.522 -4.363 1.00 85.81 115 ASN A O 1
ATOM 924 N N . GLY A 1 116 ? 11.316 5.463 -3.580 1.00 91.44 116 GLY A N 1
ATOM 925 C CA . GLY A 1 116 ? 11.361 4.051 -3.243 1.00 91.44 116 GLY A CA 1
ATOM 926 C C . GLY A 1 116 ? 10.185 3.618 -2.387 1.00 91.44 116 GLY A C 1
ATOM 927 O O . GLY A 1 116 ? 9.095 4.186 -2.490 1.00 91.44 116 GLY A O 1
ATOM 928 N N . VAL A 1 117 ? 10.430 2.640 -1.525 1.00 95.06 117 VAL A N 1
ATOM 929 C CA . VAL A 1 117 ? 9.431 2.045 -0.637 1.00 95.06 117 VAL A CA 1
ATOM 930 C C . VAL A 1 117 ? 9.886 2.154 0.815 1.00 95.06 117 VAL A C 1
ATOM 932 O O . VAL A 1 117 ? 11.073 2.004 1.113 1.00 95.06 117 VAL A O 1
ATOM 935 N N . ILE A 1 118 ? 8.941 2.421 1.712 1.00 96.19 118 ILE A N 1
ATOM 936 C CA . ILE A 1 118 ? 9.150 2.445 3.165 1.00 96.19 118 ILE A CA 1
ATOM 937 C C . ILE A 1 118 ? 8.093 1.549 3.803 1.00 96.19 118 ILE A C 1
ATOM 939 O O . ILE A 1 118 ? 6.935 1.607 3.396 1.00 96.19 118 ILE A O 1
ATOM 943 N N . ALA A 1 119 ? 8.469 0.748 4.791 1.00 98.06 119 ALA A N 1
ATOM 944 C CA . ALA A 1 119 ? 7.554 -0.060 5.581 1.00 98.06 119 ALA A CA 1
ATOM 945 C C . ALA A 1 119 ? 7.655 0.318 7.059 1.00 98.06 119 ALA A C 1
ATOM 947 O O . ALA A 1 119 ? 8.754 0.440 7.609 1.00 98.06 119 ALA A O 1
ATOM 948 N N . TYR A 1 120 ? 6.499 0.472 7.690 1.00 98.38 120 TYR A N 1
ATOM 949 C CA . TYR A 1 120 ? 6.365 0.695 9.121 1.00 98.38 120 TYR A CA 1
ATOM 950 C C . TYR A 1 120 ? 5.676 -0.509 9.748 1.00 98.38 120 TYR A C 1
ATOM 952 O O . TYR A 1 120 ? 4.738 -1.049 9.161 1.00 98.38 120 TYR A O 1
ATOM 960 N N . ASP A 1 121 ? 6.103 -0.880 10.949 1.00 98.31 121 ASP A N 1
ATOM 961 C CA . ASP A 1 121 ? 5.336 -1.764 11.820 1.00 98.31 121 ASP A CA 1
ATOM 962 C C . ASP A 1 121 ? 3.931 -1.176 12.015 1.00 98.31 121 ASP A C 1
ATOM 964 O O . ASP A 1 121 ? 3.786 -0.024 12.444 1.00 98.31 121 ASP A O 1
ATOM 968 N N . LEU A 1 122 ? 2.884 -1.930 11.677 1.00 98.06 122 LEU A N 1
ATOM 969 C CA . LEU A 1 122 ? 1.516 -1.404 11.682 1.00 98.06 122 LEU A CA 1
ATOM 970 C C . LEU A 1 122 ? 1.033 -1.059 13.091 1.00 98.06 122 LEU A C 1
ATOM 972 O O . LEU A 1 122 ? 0.214 -0.153 13.248 1.00 98.06 122 LEU A O 1
ATOM 976 N N . THR A 1 123 ? 1.523 -1.758 14.113 1.00 96.19 123 THR A N 1
ATOM 977 C CA . THR A 1 123 ? 1.060 -1.593 15.495 1.00 96.19 123 THR A CA 1
ATOM 978 C C . THR A 1 123 ? 1.668 -0.355 16.149 1.00 96.19 123 THR A C 1
ATOM 980 O O . THR A 1 123 ? 0.963 0.422 16.796 1.00 96.19 123 THR A O 1
ATOM 983 N N . SER A 1 124 ? 2.969 -0.144 15.968 1.00 96.94 124 SER A N 1
ATOM 984 C CA . SER A 1 124 ? 3.742 0.913 16.624 1.00 96.94 124 SER A CA 1
ATOM 985 C C . SER A 1 124 ? 3.968 2.150 15.755 1.00 96.94 124 SER A C 1
ATOM 987 O O . SER A 1 124 ? 4.235 3.224 16.293 1.00 96.94 124 SER A O 1
ATOM 989 N N . GLY A 1 125 ? 3.873 2.025 14.429 1.00 97.56 125 GLY A N 1
ATOM 990 C CA . GLY A 1 125 ? 4.233 3.088 13.490 1.00 97.56 125 GLY A CA 1
ATOM 991 C C . GLY A 1 125 ? 5.745 3.323 13.376 1.00 97.56 125 GLY A C 1
ATOM 992 O O . GLY A 1 125 ? 6.167 4.334 12.815 1.00 97.56 125 GLY A O 1
ATOM 993 N N . VAL A 1 126 ? 6.575 2.423 13.913 1.00 97.69 126 VAL A N 1
ATOM 994 C CA . VAL A 1 126 ? 8.038 2.492 13.797 1.00 97.69 126 VAL A CA 1
ATOM 995 C C . VAL A 1 126 ? 8.468 2.022 12.411 1.00 97.69 126 VAL A C 1
ATOM 997 O O . VAL A 1 126 ? 7.994 1.005 11.914 1.00 97.69 126 VAL A O 1
ATOM 1000 N N . GLU A 1 127 ? 9.378 2.756 11.772 1.00 97.75 127 GLU A N 1
ATOM 1001 C CA . GLU A 1 127 ? 9.955 2.349 10.488 1.00 97.75 127 GLU A CA 1
ATOM 1002 C C . GLU A 1 127 ? 10.768 1.058 10.661 1.00 97.75 127 GLU A C 1
ATOM 1004 O O . GLU A 1 127 ? 11.759 1.051 11.392 1.00 97.75 127 GLU A O 1
ATOM 1009 N N . LYS A 1 128 ? 10.357 -0.023 9.984 1.00 98.06 128 LYS A N 1
ATOM 1010 C CA . LYS A 1 128 ? 11.095 -1.298 9.945 1.00 98.06 128 LYS A CA 1
ATOM 1011 C C . LYS A 1 128 ? 12.060 -1.325 8.766 1.00 98.06 128 LYS A C 1
ATOM 1013 O O . LYS A 1 128 ? 13.218 -1.708 8.914 1.00 98.06 128 LYS A O 1
ATOM 1018 N N . TYR A 1 129 ? 11.592 -0.892 7.593 1.00 98.19 129 TYR A N 1
ATOM 1019 C CA . TYR A 1 129 ? 12.344 -1.042 6.353 1.00 98.19 129 TYR A CA 1
ATOM 1020 C C . TYR A 1 129 ? 12.255 0.168 5.439 1.00 98.19 129 TYR A C 1
ATOM 1022 O O . TYR A 1 129 ? 11.228 0.836 5.335 1.00 98.19 129 TYR A O 1
ATOM 1030 N N . ARG A 1 130 ? 13.328 0.378 4.677 1.00 96.50 130 ARG A N 1
ATOM 1031 C CA . ARG A 1 130 ? 13.388 1.371 3.613 1.00 96.50 130 ARG A CA 1
ATOM 1032 C C . ARG A 1 130 ? 14.264 0.868 2.483 1.00 96.50 130 ARG A C 1
ATOM 1034 O O . ARG A 1 130 ? 15.402 0.469 2.704 1.00 96.50 130 ARG A O 1
ATOM 1041 N N . CYS A 1 131 ? 13.749 0.959 1.265 1.00 95.56 131 CYS A N 1
ATOM 1042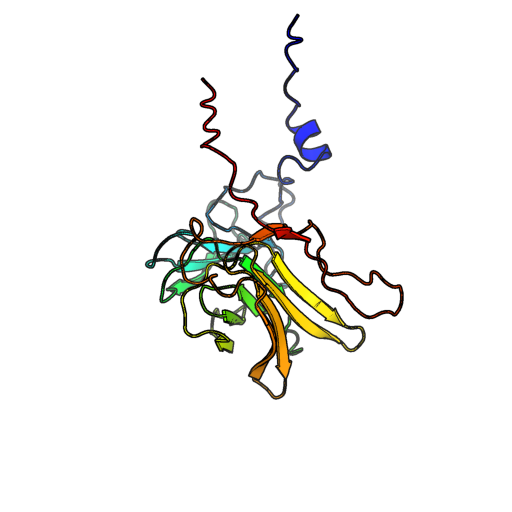 C CA . CYS A 1 131 ? 14.513 0.708 0.056 1.00 95.56 131 CYS A CA 1
ATOM 1043 C C . CYS A 1 131 ? 14.380 1.905 -0.879 1.00 95.56 131 CYS A C 1
ATOM 1045 O O . CYS A 1 131 ? 13.325 2.138 -1.471 1.00 95.56 131 CYS A O 1
ATOM 1047 N N . THR A 1 132 ? 15.466 2.663 -1.004 1.00 92.50 132 THR A N 1
ATOM 1048 C CA . THR A 1 132 ? 15.588 3.759 -1.967 1.00 92.50 132 THR A CA 1
ATOM 1049 C C . THR A 1 132 ? 16.276 3.218 -3.212 1.00 92.50 132 THR A C 1
ATOM 1051 O O . THR A 1 132 ? 17.485 3.003 -3.203 1.00 92.50 132 THR A O 1
ATOM 1054 N N . TYR A 1 133 ? 15.520 2.985 -4.284 1.00 87.75 133 TYR A N 1
ATOM 1055 C CA . TYR A 1 133 ? 16.064 2.455 -5.541 1.00 87.75 133 TYR A CA 1
ATOM 1056 C C . TYR A 1 133 ? 16.319 3.523 -6.610 1.00 87.75 133 TYR A C 1
ATOM 1058 O O . TYR A 1 133 ? 16.768 3.191 -7.705 1.00 87.75 133 TYR A O 1
ATOM 1066 N N . ARG A 1 134 ? 16.047 4.802 -6.319 1.00 82.06 134 ARG A N 1
ATOM 1067 C CA . ARG A 1 134 ? 16.463 5.929 -7.163 1.00 82.06 134 ARG A CA 1
ATOM 1068 C C . ARG A 1 134 ? 16.834 7.159 -6.344 1.00 82.06 134 ARG A C 1
ATOM 1070 O O . ARG A 1 134 ? 16.241 7.421 -5.299 1.00 82.06 134 ARG A O 1
ATOM 1077 N N . SER A 1 135 ? 17.798 7.915 -6.854 1.00 79.25 135 SER A N 1
ATOM 1078 C CA . SER A 1 135 ? 18.226 9.207 -6.312 1.00 79.25 135 SER A CA 1
ATOM 1079 C C . SER A 1 135 ? 17.318 10.356 -6.734 1.00 79.25 135 SER A C 1
ATOM 1081 O O . SER A 1 135 ? 17.148 11.308 -5.975 1.00 79.25 135 SER A O 1
ATOM 1083 N N . GLU A 1 136 ? 16.744 10.290 -7.938 1.00 76.56 136 GLU A N 1
ATOM 1084 C CA . GLU A 1 136 ? 15.925 11.371 -8.478 1.00 76.56 136 GLU A CA 1
ATOM 1085 C C . GLU A 1 136 ? 14.472 11.294 -7.998 1.00 76.56 136 GLU A C 1
ATOM 1087 O O . GLU A 1 136 ? 13.907 10.221 -7.770 1.00 76.56 136 GLU A O 1
ATOM 1092 N N . HIS A 1 137 ? 13.831 12.459 -7.941 1.00 72.62 137 HIS A N 1
ATOM 1093 C CA . HIS A 1 137 ? 12.402 12.572 -7.693 1.00 72.62 137 HIS A CA 1
ATOM 1094 C C . HIS A 1 137 ? 11.595 11.984 -8.859 1.00 72.62 137 HIS A C 1
ATOM 1096 O O . HIS A 1 137 ? 11.726 12.419 -10.004 1.00 72.62 137 HIS A O 1
ATOM 1102 N N . GLY A 1 138 ? 10.700 11.035 -8.575 1.00 74.75 138 GLY A N 1
ATOM 1103 C CA . GLY A 1 138 ? 9.812 10.461 -9.588 1.00 74.75 138 GLY A CA 1
ATOM 1104 C C . GLY A 1 138 ? 8.474 10.065 -8.988 1.00 74.75 138 GLY A C 1
ATOM 1105 O O . GLY A 1 138 ? 8.422 9.241 -8.086 1.00 74.75 138 GLY A O 1
ATOM 1106 N N . ARG A 1 139 ? 7.357 10.643 -9.440 1.00 79.25 139 ARG A N 1
ATOM 1107 C CA . ARG A 1 139 ? 6.042 10.283 -8.873 1.00 79.25 139 ARG A CA 1
ATOM 1108 C C . ARG A 1 139 ? 5.743 8.818 -9.191 1.00 79.25 139 ARG A C 1
ATOM 1110 O O . ARG A 1 139 ? 5.912 8.388 -10.333 1.00 79.25 139 ARG A O 1
ATOM 1117 N N . GLN A 1 140 ? 5.368 8.056 -8.167 1.00 81.19 140 GLN A N 1
ATOM 1118 C CA . GLN A 1 140 ? 4.909 6.678 -8.307 1.00 81.19 140 GLN A CA 1
ATOM 1119 C C . GLN A 1 140 ? 3.387 6.737 -8.393 1.00 81.19 140 GLN A C 1
ATOM 1121 O O . GLN A 1 140 ? 2.724 7.024 -7.408 1.00 81.19 140 GLN A O 1
ATOM 1126 N N . TYR A 1 141 ? 2.858 6.550 -9.595 1.00 85.31 141 TYR A N 1
ATOM 1127 C CA . TYR A 1 141 ? 1.431 6.396 -9.885 1.00 85.31 141 TYR A CA 1
ATOM 1128 C C . TYR A 1 141 ? 1.278 5.142 -10.735 1.00 85.31 141 TYR A C 1
ATOM 1130 O O . TYR A 1 141 ? 2.265 4.705 -11.312 1.00 85.31 141 TYR A O 1
ATOM 1138 N N . GLY A 1 142 ? 0.082 4.576 -10.833 1.00 89.62 142 GLY A N 1
ATOM 1139 C CA . GLY A 1 142 ? -0.161 3.359 -11.602 1.00 89.62 142 GLY A CA 1
ATOM 1140 C C . GLY A 1 142 ? -0.588 2.224 -10.687 1.00 89.62 142 GLY A C 1
ATOM 1141 O O . GLY A 1 142 ? -1.784 2.020 -10.500 1.00 89.62 142 GLY A O 1
ATOM 1142 N N . PHE A 1 143 ? 0.368 1.503 -10.096 1.00 93.81 143 PHE A N 1
ATOM 1143 C CA . PHE A 1 143 ? 0.059 0.394 -9.192 1.00 93.81 143 PHE A CA 1
ATOM 1144 C C . PHE A 1 143 ? 1.105 0.206 -8.096 1.00 93.81 143 PHE A C 1
ATOM 1146 O O . PHE A 1 143 ? 2.308 0.341 -8.323 1.00 93.81 143 PHE A O 1
ATOM 1153 N N . PHE A 1 144 ? 0.621 -0.174 -6.916 1.00 95.56 144 PHE A N 1
ATOM 1154 C CA . PHE A 1 144 ? 1.435 -0.703 -5.836 1.00 95.56 144 PHE A CA 1
ATOM 1155 C C . PHE A 1 144 ? 0.675 -1.828 -5.136 1.00 95.56 144 PHE A C 1
ATOM 1157 O O . PHE A 1 144 ? -0.458 -1.628 -4.695 1.00 95.56 144 PHE A O 1
ATOM 1164 N N . GLY A 1 145 ? 1.288 -3.006 -5.047 1.00 95.62 145 GLY A N 1
ATOM 1165 C CA . GLY A 1 145 ? 0.660 -4.195 -4.479 1.00 95.62 145 GLY A CA 1
ATOM 1166 C C . GLY A 1 145 ? 1.667 -5.136 -3.830 1.00 95.62 145 GLY A C 1
ATOM 1167 O O . GLY A 1 145 ? 2.845 -5.128 -4.183 1.00 95.62 145 GLY A O 1
ATOM 1168 N N . ALA A 1 146 ? 1.184 -5.951 -2.894 1.00 95.94 146 ALA A N 1
ATOM 1169 C CA . ALA A 1 146 ? 1.906 -7.107 -2.374 1.00 95.94 146 ALA A CA 1
ATOM 1170 C C . ALA A 1 146 ? 1.361 -8.380 -3.024 1.00 95.94 146 ALA A C 1
ATOM 1172 O O . ALA A 1 146 ? 0.148 -8.533 -3.179 1.00 95.94 146 ALA A O 1
ATOM 1173 N N . HIS A 1 147 ? 2.259 -9.294 -3.370 1.00 93.62 147 HIS A N 1
ATOM 1174 C CA . HIS A 1 147 ? 1.940 -10.628 -3.845 1.00 93.62 147 HIS A CA 1
ATOM 1175 C C . HIS A 1 147 ? 2.632 -11.665 -2.962 1.00 93.62 147 HIS A C 1
ATOM 1177 O O . HIS A 1 147 ? 3.829 -11.556 -2.707 1.00 93.62 147 HIS A O 1
ATOM 1183 N N . VAL A 1 148 ? 1.884 -12.673 -2.518 1.00 91.81 148 VAL A N 1
ATOM 1184 C CA . VAL A 1 148 ? 2.400 -13.764 -1.687 1.00 91.81 148 VAL A CA 1
ATOM 1185 C C . VAL A 1 148 ? 2.601 -14.984 -2.572 1.00 91.81 148 VAL A C 1
ATOM 1187 O O . VAL A 1 148 ? 1.638 -15.560 -3.077 1.00 91.81 148 VAL A O 1
ATOM 1190 N N . HIS A 1 149 ? 3.855 -15.375 -2.759 1.00 89.88 149 HIS A N 1
ATOM 1191 C CA . HIS A 1 149 ? 4.202 -16.597 -3.466 1.00 89.88 149 HIS A CA 1
ATOM 1192 C C . HIS A 1 149 ? 3.819 -17.833 -2.641 1.00 89.88 149 HIS A C 1
ATOM 1194 O O . HIS A 1 149 ? 3.700 -17.771 -1.419 1.00 89.88 149 HIS A O 1
ATOM 1200 N N . SER A 1 150 ? 3.687 -18.987 -3.298 1.00 87.31 150 SER A N 1
ATOM 1201 C CA . SER A 1 150 ? 3.336 -20.266 -2.657 1.00 87.31 150 SER A CA 1
ATOM 1202 C C . SER A 1 150 ? 4.277 -20.683 -1.514 1.00 87.31 150 SER A C 1
ATOM 1204 O O . SER A 1 150 ? 3.867 -21.405 -0.610 1.00 87.31 150 SER A O 1
ATOM 1206 N N . SER A 1 151 ? 5.520 -20.193 -1.511 1.00 89.44 151 SER A N 1
ATOM 1207 C CA . SER A 1 151 ? 6.489 -20.388 -0.421 1.00 89.44 151 SER A CA 1
ATOM 1208 C C . SER A 1 151 ? 6.261 -19.487 0.801 1.00 89.44 151 SER A C 1
ATOM 1210 O O . SER A 1 151 ? 7.033 -19.552 1.755 1.00 89.44 151 SER A O 1
ATOM 1212 N N . GLY A 1 152 ? 5.267 -18.598 0.754 1.00 91.00 152 GLY A N 1
ATOM 1213 C CA . GLY A 1 152 ? 5.037 -17.539 1.736 1.00 91.00 152 GLY A CA 1
ATOM 1214 C C . GLY A 1 152 ? 5.882 -16.283 1.512 1.00 91.00 152 GLY A C 1
ATOM 1215 O O . GLY A 1 152 ? 5.708 -15.309 2.233 1.00 91.00 152 GLY A O 1
ATOM 1216 N N . GLN A 1 153 ? 6.795 -16.264 0.531 1.00 94.19 153 GLN A N 1
ATOM 1217 C CA . GLN A 1 153 ? 7.580 -15.061 0.243 1.00 94.19 153 GLN A CA 1
ATOM 1218 C C . GLN A 1 153 ? 6.687 -13.939 -0.290 1.00 94.19 153 GLN A C 1
ATOM 1220 O O . GLN A 1 153 ? 5.912 -14.153 -1.223 1.00 94.19 153 GLN A O 1
ATOM 1225 N N . VAL A 1 154 ? 6.838 -12.738 0.267 1.00 96.56 154 VAL A N 1
ATOM 1226 C CA . VAL A 1 154 ? 6.088 -11.558 -0.163 1.00 96.56 154 VAL A CA 1
ATOM 1227 C C . VAL A 1 154 ? 6.924 -10.708 -1.106 1.00 96.56 154 VAL A C 1
ATOM 1229 O O . VAL A 1 154 ? 8.049 -10.325 -0.789 1.00 96.56 154 VAL A O 1
ATOM 1232 N N . TYR A 1 155 ? 6.342 -10.392 -2.258 1.00 96.50 155 TYR A N 1
ATOM 1233 C CA . TYR A 1 155 ? 6.899 -9.510 -3.270 1.00 96.50 155 TYR A CA 1
ATOM 1234 C C . TYR A 1 155 ? 6.075 -8.230 -3.343 1.00 96.50 155 TYR A C 1
ATOM 1236 O O . TYR A 1 155 ? 4.865 -8.259 -3.564 1.00 96.50 155 TYR A O 1
ATOM 1244 N N . LEU A 1 156 ? 6.738 -7.093 -3.185 1.00 97.69 156 LEU A N 1
ATOM 1245 C CA . LEU A 1 156 ? 6.157 -5.772 -3.367 1.00 97.69 156 LEU A CA 1
ATOM 1246 C C . LEU A 1 156 ? 6.410 -5.323 -4.802 1.00 97.69 156 LEU A C 1
ATOM 1248 O O . LEU A 1 156 ? 7.559 -5.211 -5.226 1.00 97.69 156 LEU A O 1
A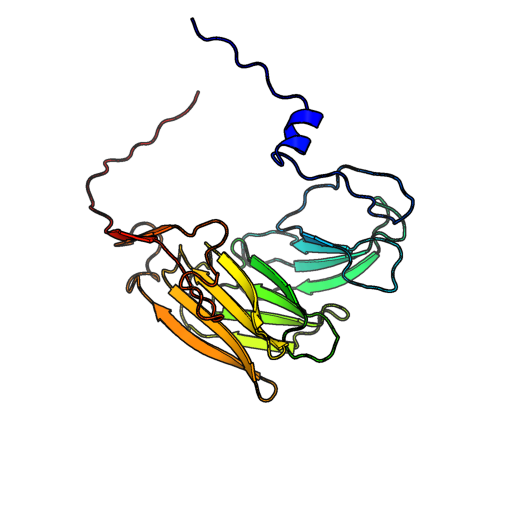TOM 1252 N N . VAL A 1 157 ? 5.344 -5.052 -5.545 1.00 96.44 157 VAL A N 1
ATOM 1253 C CA . VAL A 1 157 ? 5.413 -4.647 -6.949 1.00 96.44 157 VAL A CA 1
ATOM 1254 C C . VAL A 1 157 ? 5.005 -3.189 -7.071 1.00 96.44 157 VAL A C 1
ATOM 1256 O O . VAL A 1 157 ? 3.867 -2.828 -6.770 1.00 96.44 157 VAL A O 1
ATOM 1259 N N . VAL A 1 158 ? 5.928 -2.359 -7.552 1.00 94.56 158 VAL A N 1
ATOM 1260 C CA . VAL A 1 158 ? 5.688 -0.959 -7.910 1.00 94.56 158 VAL A CA 1
ATOM 1261 C C . VAL A 1 158 ? 5.646 -0.855 -9.427 1.00 94.56 158 VAL A C 1
ATOM 1263 O O . VAL A 1 158 ? 6.610 -1.216 -10.099 1.00 94.56 158 VAL A O 1
ATOM 1266 N N . ILE A 1 159 ? 4.561 -0.309 -9.970 1.00 92.50 159 ILE A N 1
ATOM 1267 C CA . ILE A 1 159 ? 4.466 0.073 -11.380 1.00 92.50 159 ILE A CA 1
ATOM 1268 C C . ILE A 1 159 ? 4.234 1.574 -11.424 1.00 92.50 159 ILE A C 1
ATOM 1270 O O . ILE A 1 159 ? 3.150 2.050 -11.093 1.00 92.50 159 ILE A O 1
ATOM 1274 N N . GLY A 1 160 ? 5.267 2.306 -11.829 1.00 89.44 160 GLY A N 1
ATOM 1275 C CA . GLY A 1 160 ? 5.200 3.729 -12.103 1.00 89.44 160 GLY A CA 1
ATOM 1276 C C . GLY A 1 160 ? 4.742 3.986 -13.534 1.00 89.44 160 GLY A C 1
ATOM 1277 O O . GLY A 1 160 ? 5.515 3.799 -14.468 1.00 89.44 160 GLY A O 1
ATOM 1278 N N . ASP A 1 161 ? 3.522 4.478 -13.723 1.00 84.94 161 ASP A N 1
ATOM 1279 C CA . ASP A 1 161 ? 3.074 5.053 -14.992 1.00 84.94 161 ASP A CA 1
ATOM 1280 C C . ASP A 1 161 ? 3.595 6.488 -15.183 1.00 84.94 161 ASP A C 1
ATOM 1282 O O . ASP A 1 161 ? 3.775 6.937 -16.323 1.00 84.94 161 ASP A O 1
ATOM 1286 N N . PHE A 1 162 ? 3.896 7.183 -14.074 1.00 81.44 162 PHE A N 1
ATOM 1287 C CA . PHE A 1 162 ? 4.348 8.565 -14.091 1.00 81.44 162 PHE A CA 1
ATOM 1288 C C . PHE A 1 162 ? 5.855 8.665 -14.291 1.00 81.44 162 PHE A C 1
ATOM 1290 O O . PHE A 1 162 ? 6.313 9.187 -15.305 1.00 81.44 162 PHE A O 1
ATOM 1297 N N . ALA A 1 163 ? 6.639 8.167 -13.341 1.00 82.44 163 ALA A N 1
ATOM 1298 C CA . ALA A 1 163 ? 8.017 7.819 -13.636 1.00 82.44 163 ALA A CA 1
ATOM 1299 C C . ALA A 1 163 ? 7.991 6.412 -14.238 1.00 82.44 163 ALA A C 1
ATOM 1301 O O . ALA A 1 163 ? 7.747 5.486 -13.482 1.00 82.44 163 ALA A O 1
ATOM 1302 N N . GLY A 1 164 ? 8.144 6.251 -15.557 1.00 84.94 164 GLY A N 1
ATOM 1303 C CA . GLY A 1 164 ? 7.972 4.967 -16.256 1.00 84.94 164 GLY A CA 1
ATOM 1304 C C . GLY A 1 164 ? 8.938 3.869 -15.793 1.00 84.94 164 GLY A C 1
ATOM 1305 O O . GLY A 1 164 ? 10.011 3.717 -16.383 1.00 84.94 164 GLY A O 1
ATOM 1306 N N . HIS A 1 165 ? 8.571 3.116 -14.751 1.00 87.94 165 HIS A N 1
ATOM 1307 C CA . HIS A 1 165 ? 9.373 2.024 -14.194 1.00 87.94 165 HIS A CA 1
ATOM 1308 C C . HIS A 1 165 ? 8.522 0.886 -13.624 1.00 87.94 165 HIS A C 1
ATOM 1310 O O . HIS A 1 165 ? 7.375 1.088 -13.232 1.00 87.94 165 HIS A O 1
ATOM 1316 N N . ILE A 1 166 ? 9.127 -0.296 -13.527 1.00 91.62 166 ILE A N 1
ATOM 1317 C CA . ILE A 1 166 ? 8.682 -1.386 -12.658 1.00 91.62 166 ILE A CA 1
ATOM 1318 C C . ILE A 1 166 ? 9.796 -1.656 -11.646 1.00 91.62 166 ILE A C 1
ATOM 1320 O O . ILE A 1 166 ? 10.970 -1.706 -12.021 1.00 91.62 166 ILE A O 1
ATOM 1324 N N . GLY A 1 167 ? 9.430 -1.816 -10.379 1.00 93.00 167 GLY A N 1
ATOM 1325 C CA . GLY A 1 167 ? 10.308 -2.304 -9.320 1.00 93.00 167 GLY A CA 1
ATOM 1326 C C . GLY A 1 167 ? 9.659 -3.479 -8.600 1.00 93.00 167 GLY A C 1
ATOM 1327 O O . GLY A 1 167 ? 8.462 -3.434 -8.312 1.00 93.00 167 GLY A O 1
ATOM 1328 N N . VAL A 1 168 ? 10.443 -4.512 -8.306 1.00 96.19 168 VAL A N 1
ATOM 1329 C CA . VAL A 1 168 ? 10.006 -5.644 -7.482 1.00 96.19 168 VAL A CA 1
ATOM 1330 C C . VAL A 1 168 ? 10.940 -5.764 -6.295 1.00 96.19 168 VAL A C 1
ATOM 1332 O O . VAL A 1 168 ? 12.154 -5.887 -6.450 1.00 96.19 168 VAL A O 1
ATOM 1335 N N . LEU A 1 169 ? 10.362 -5.709 -5.103 1.00 97.88 169 LEU A N 1
ATOM 1336 C CA . LEU A 1 169 ? 11.084 -5.699 -3.844 1.00 97.88 169 LEU A CA 1
ATOM 1337 C C . LEU A 1 169 ? 10.647 -6.864 -2.966 1.00 97.88 169 LEU A C 1
ATOM 1339 O O . LEU A 1 169 ? 9.532 -7.363 -3.089 1.00 97.88 169 LEU A O 1
ATOM 1343 N N . THR A 1 170 ? 11.519 -7.265 -2.053 1.00 97.88 170 THR A N 1
ATOM 1344 C CA . THR A 1 170 ? 11.230 -8.286 -1.045 1.00 97.88 170 THR A CA 1
ATOM 1345 C C . THR A 1 170 ? 12.031 -8.003 0.215 1.00 97.88 170 THR A C 1
ATOM 1347 O O . THR A 1 170 ? 13.089 -7.374 0.136 1.00 97.88 170 THR A O 1
ATOM 1350 N N . VAL A 1 171 ? 11.572 -8.488 1.367 1.00 98.19 171 VAL A N 1
ATOM 1351 C CA . VAL A 1 171 ? 12.449 -8.605 2.535 1.00 98.19 171 VAL A CA 1
ATOM 1352 C C . VAL A 1 171 ? 13.259 -9.890 2.404 1.00 98.19 171 VAL A C 1
ATOM 1354 O O . VAL A 1 171 ? 12.703 -10.973 2.218 1.00 98.19 171 VAL A O 1
ATOM 1357 N N . GLU A 1 172 ? 14.579 -9.762 2.474 1.00 96.00 172 GLU A N 1
ATOM 1358 C CA . GLU A 1 172 ? 15.526 -10.873 2.489 1.00 96.00 172 GLU A CA 1
ATOM 1359 C C . GLU A 1 172 ? 16.674 -10.529 3.446 1.00 96.00 172 GLU A C 1
ATOM 1361 O O . GLU A 1 172 ? 17.175 -9.405 3.452 1.00 96.00 172 GLU A O 1
ATOM 1366 N N . ASN A 1 173 ? 17.080 -11.483 4.290 1.00 95.25 173 ASN A N 1
ATOM 1367 C CA . ASN A 1 173 ? 18.167 -11.308 5.264 1.00 95.25 173 ASN A CA 1
ATOM 1368 C C . ASN A 1 173 ? 18.021 -10.053 6.155 1.00 95.25 173 ASN A C 1
ATOM 1370 O O . ASN A 1 173 ? 19.004 -9.381 6.464 1.00 95.25 173 ASN A O 1
ATOM 1374 N N . GLY A 1 174 ? 16.788 -9.731 6.563 1.00 95.81 174 GLY A N 1
ATOM 1375 C CA . GLY A 1 174 ? 16.494 -8.592 7.438 1.00 95.81 174 GLY A CA 1
ATOM 1376 C C . GLY A 1 174 ? 16.552 -7.223 6.754 1.00 95.81 174 GLY A C 1
ATOM 1377 O O . GLY A 1 174 ? 16.579 -6.208 7.445 1.00 95.81 174 GLY A O 1
ATOM 1378 N N . ALA A 1 175 ? 16.568 -7.169 5.420 1.00 97.44 175 ALA A N 1
ATOM 1379 C CA . ALA A 1 175 ? 16.547 -5.925 4.661 1.00 97.44 175 ALA A CA 1
ATOM 1380 C C . ALA A 1 175 ? 15.494 -5.965 3.550 1.00 97.44 175 ALA A C 1
ATOM 1382 O O . ALA A 1 175 ? 15.334 -6.974 2.866 1.00 97.44 175 ALA A O 1
ATOM 1383 N N . LEU A 1 176 ? 14.815 -4.838 3.326 1.00 98.19 176 LEU A N 1
ATOM 1384 C CA . LEU A 1 176 ? 14.008 -4.643 2.125 1.00 98.19 176 LEU A CA 1
ATOM 1385 C C . LEU A 1 176 ? 14.938 -4.349 0.947 1.00 98.19 176 LEU A C 1
ATOM 1387 O O . LEU A 1 176 ? 15.550 -3.280 0.872 1.00 98.19 176 LEU A O 1
ATOM 1391 N N . ILE A 1 177 ? 15.030 -5.297 0.023 1.00 97.06 177 ILE A N 1
ATOM 1392 C CA . ILE A 1 177 ? 15.894 -5.220 -1.150 1.00 97.06 177 ILE A CA 1
ATOM 1393 C C . ILE A 1 177 ? 15.073 -5.050 -2.424 1.00 97.06 177 ILE A C 1
ATOM 1395 O O . ILE A 1 177 ? 13.951 -5.538 -2.547 1.00 97.06 177 ILE A O 1
ATOM 1399 N N . ASN A 1 178 ? 15.663 -4.363 -3.395 1.00 95.06 178 ASN A N 1
ATOM 1400 C CA . ASN A 1 178 ? 15.139 -4.264 -4.747 1.00 95.06 178 ASN A CA 1
ATOM 1401 C C . ASN A 1 178 ? 15.689 -5.436 -5.569 1.00 95.06 178 ASN A C 1
ATOM 1403 O O . ASN A 1 178 ? 16.865 -5.423 -5.931 1.00 95.06 178 ASN A O 1
ATOM 1407 N N . LEU A 1 179 ? 14.859 -6.448 -5.830 1.00 94.19 179 LEU A N 1
ATOM 1408 C CA . LEU A 1 179 ? 15.257 -7.647 -6.574 1.00 94.19 179 LEU A CA 1
ATOM 1409 C C . LEU A 1 179 ? 15.577 -7.315 -8.023 1.00 94.19 179 LEU A C 1
ATOM 1411 O O . LEU A 1 179 ? 16.575 -7.774 -8.574 1.00 94.19 179 LEU A O 1
ATOM 1415 N N . TRP A 1 180 ? 14.719 -6.509 -8.640 1.00 91.62 180 TRP A N 1
ATOM 1416 C CA . TRP A 1 180 ? 14.975 -5.974 -9.961 1.00 91.62 180 TRP A CA 1
ATOM 1417 C C . TRP A 1 180 ? 14.176 -4.704 -10.204 1.00 91.62 180 TRP A C 1
ATOM 1419 O O . TRP A 1 180 ? 13.089 -4.483 -9.667 1.00 91.62 180 TRP A O 1
ATOM 1429 N N . TYR A 1 181 ? 14.730 -3.884 -11.088 1.00 90.62 181 TYR A N 1
ATOM 1430 C CA . TYR A 1 181 ? 14.168 -2.606 -11.467 1.00 90.62 181 TYR A CA 1
AT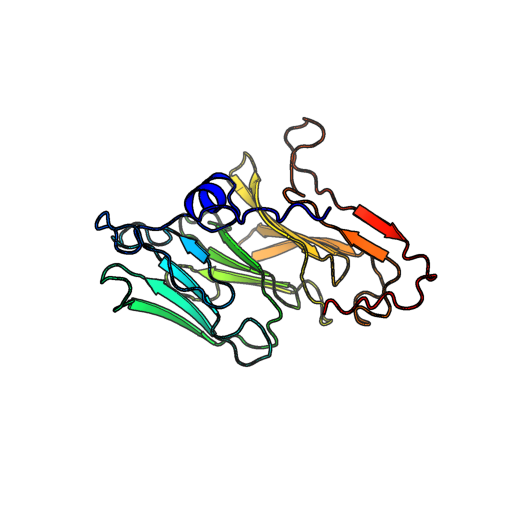OM 1431 C C . TYR A 1 181 ? 14.378 -2.367 -12.954 1.00 90.62 181 TYR A C 1
ATOM 1433 O O . TYR A 1 181 ? 15.477 -2.559 -13.483 1.00 90.62 181 TYR A O 1
ATOM 1441 N N . LYS A 1 182 ? 13.322 -1.933 -13.639 1.00 88.31 182 LYS A N 1
ATOM 1442 C CA . LYS A 1 182 ? 13.353 -1.616 -15.064 1.00 88.31 182 LYS A CA 1
ATOM 1443 C C . LYS A 1 182 ? 12.702 -0.275 -15.318 1.00 88.31 182 LYS A C 1
ATOM 1445 O O . LYS A 1 182 ? 11.500 -0.123 -15.132 1.00 88.31 182 LYS A O 1
ATOM 1450 N N . THR A 1 183 ? 13.483 0.653 -15.852 1.00 85.69 183 THR A N 1
ATOM 1451 C CA . THR A 1 183 ? 12.967 1.875 -16.472 1.00 85.69 183 THR A CA 1
ATOM 1452 C C . THR A 1 183 ? 12.620 1.604 -17.936 1.00 85.69 183 THR A C 1
ATOM 1454 O O . THR A 1 183 ? 13.367 0.921 -18.643 1.00 85.69 183 THR A O 1
ATOM 1457 N N . PHE A 1 184 ? 11.507 2.160 -18.401 1.00 78.75 184 PHE A N 1
ATOM 1458 C CA . PHE A 1 184 ? 11.095 2.161 -19.814 1.00 78.75 184 PHE A CA 1
ATOM 1459 C C . PHE A 1 184 ? 10.738 3.564 -20.329 1.00 78.75 184 PHE A C 1
ATOM 1461 O O . PHE A 1 184 ? 10.418 3.720 -21.504 1.00 78.75 184 PHE A O 1
ATOM 1468 N N . ASP A 1 185 ? 10.848 4.588 -19.479 1.00 75.06 185 ASP A N 1
ATOM 1469 C CA . ASP A 1 185 ? 10.899 5.996 -19.876 1.00 75.06 185 ASP A CA 1
ATOM 1470 C C . ASP A 1 185 ? 12.189 6.618 -19.324 1.00 75.06 185 ASP A C 1
ATOM 1472 O O . ASP A 1 185 ? 12.271 6.973 -18.151 1.00 75.06 185 ASP A O 1
ATOM 1476 N N . THR A 1 186 ? 13.232 6.706 -20.151 1.00 68.94 186 THR A N 1
ATOM 1477 C CA . THR A 1 186 ? 14.549 7.216 -19.728 1.00 68.94 186 THR A CA 1
ATOM 1478 C C . THR A 1 186 ? 14.546 8.710 -19.410 1.00 68.94 186 THR A C 1
ATOM 1480 O O . THR A 1 186 ? 15.494 9.199 -18.804 1.00 68.94 186 THR A O 1
ATOM 1483 N N . GLU A 1 187 ? 13.489 9.440 -19.780 1.00 71.00 187 GLU A N 1
ATOM 1484 C CA . GLU A 1 187 ? 13.326 10.864 -19.472 1.00 71.00 187 GLU A CA 1
ATOM 1485 C C . GLU A 1 187 ? 12.295 11.112 -18.359 1.00 71.00 187 GLU A C 1
ATOM 1487 O O . GLU A 1 187 ? 11.871 12.246 -18.127 1.00 71.00 187 GLU A O 1
ATOM 1492 N N . SER A 1 188 ? 11.950 10.067 -17.596 1.00 64.88 188 SER A N 1
ATOM 1493 C CA . SER A 1 188 ? 10.937 10.083 -16.532 1.00 64.88 188 SER A CA 1
ATOM 1494 C C . SER A 1 188 ? 11.133 11.154 -15.454 1.00 64.88 188 SER A C 1
ATOM 1496 O O . SER A 1 188 ? 10.177 11.525 -14.773 1.00 64.88 188 SER A O 1
ATOM 1498 N N . ALA A 1 189 ? 12.361 11.649 -15.281 1.00 65.81 189 ALA A N 1
ATOM 1499 C CA . ALA A 1 189 ? 12.696 12.696 -14.316 1.00 65.81 189 ALA A CA 1
ATOM 1500 C C . ALA A 1 189 ? 12.314 14.114 -14.791 1.00 65.81 189 ALA A C 1
ATOM 1502 O O . ALA A 1 189 ? 12.280 15.039 -13.984 1.00 65.81 189 ALA A O 1
ATOM 1503 N N . GLN A 1 190 ? 12.009 14.317 -16.079 1.00 63.47 190 GLN A N 1
ATOM 1504 C CA . GLN A 1 190 ? 11.811 15.656 -16.648 1.00 63.47 190 GLN A CA 1
ATOM 1505 C C . GLN A 1 190 ? 10.357 16.176 -16.611 1.00 63.47 190 GLN A C 1
ATOM 1507 O O . GLN A 1 190 ? 10.052 17.215 -17.200 1.00 63.47 190 GLN A O 1
ATOM 1512 N N . GLY A 1 191 ? 9.456 15.483 -15.907 1.00 60.28 191 GLY A N 1
ATOM 1513 C CA . GLY A 1 19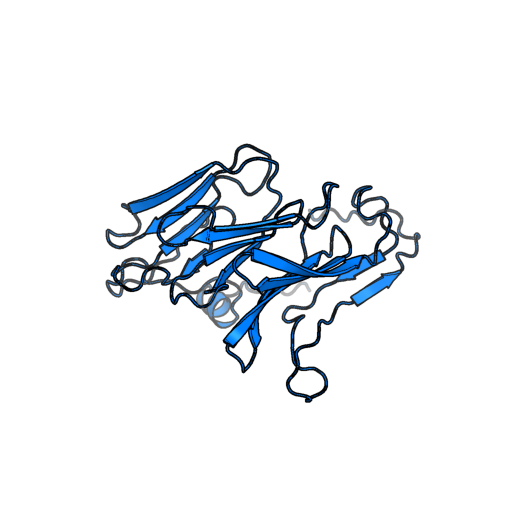1 ? 8.046 15.868 -15.774 1.00 60.28 191 GLY A CA 1
ATOM 1514 C C . GLY A 1 191 ? 7.140 15.361 -16.906 1.00 60.28 191 GLY A C 1
ATOM 1515 O O . GLY A 1 191 ? 7.594 14.854 -17.929 1.00 60.28 191 GLY A O 1
ATOM 1516 N N . ILE A 1 192 ? 5.820 15.471 -16.705 1.00 61.25 192 ILE A N 1
ATOM 1517 C CA . ILE A 1 192 ? 4.802 14.852 -17.580 1.00 61.25 192 ILE A CA 1
ATOM 1518 C C . ILE A 1 192 ? 4.832 15.371 -19.026 1.00 61.25 192 ILE A C 1
ATOM 1520 O O . ILE A 1 192 ? 4.545 14.625 -19.962 1.00 61.25 192 ILE A O 1
ATOM 1524 N N . ASP A 1 193 ? 5.227 16.628 -19.230 1.00 59.53 193 ASP A N 1
ATOM 1525 C CA . ASP A 1 193 ? 5.179 17.268 -20.546 1.00 59.53 193 ASP A CA 1
ATOM 1526 C C . ASP A 1 193 ? 6.218 16.708 -21.519 1.00 59.53 193 ASP A C 1
ATOM 1528 O O . ASP A 1 193 ? 6.001 16.739 -22.732 1.00 59.53 193 ASP A O 1
ATOM 1532 N N . ARG A 1 194 ? 7.299 16.119 -21.002 1.00 64.62 194 ARG A N 1
ATOM 1533 C CA . ARG A 1 194 ? 8.454 15.664 -21.786 1.00 64.62 194 ARG A CA 1
ATOM 1534 C C . ARG A 1 194 ? 8.504 14.153 -22.001 1.00 64.62 194 ARG A C 1
ATOM 1536 O O . ARG A 1 194 ? 9.498 13.642 -22.493 1.00 64.62 194 ARG A O 1
ATOM 1543 N N . ARG A 1 195 ? 7.424 13.434 -21.680 1.00 68.69 195 ARG A N 1
ATOM 1544 C CA . ARG A 1 195 ? 7.373 11.983 -21.891 1.00 68.69 195 ARG A CA 1
ATOM 1545 C C . ARG A 1 195 ? 7.331 11.595 -23.354 1.00 68.69 195 ARG A C 1
ATOM 1547 O O . ARG A 1 195 ? 6.595 12.202 -24.139 1.00 68.69 195 ARG A O 1
ATOM 1554 N N . PHE A 1 196 ? 8.008 10.492 -23.650 1.00 72.12 196 PHE A N 1
ATOM 1555 C CA . PHE A 1 196 ? 8.016 9.826 -24.952 1.00 72.12 196 PHE A CA 1
ATOM 1556 C C . PHE A 1 196 ? 7.052 8.640 -25.014 1.00 72.12 196 PHE A C 1
ATOM 1558 O O . PHE A 1 196 ? 6.757 8.149 -26.104 1.00 72.12 196 PHE A O 1
ATOM 1565 N N . THR A 1 197 ? 6.512 8.212 -23.871 1.00 75.12 197 THR A N 1
ATOM 1566 C CA . THR A 1 197 ? 5.532 7.128 -23.779 1.00 75.12 197 THR A CA 1
ATOM 1567 C C . THR A 1 197 ? 4.262 7.562 -23.049 1.00 75.12 197 THR A C 1
ATOM 1569 O O . THR A 1 197 ? 4.255 8.473 -22.218 1.00 75.12 197 THR A O 1
ATOM 1572 N N . ILE A 1 198 ? 3.153 6.911 -23.399 1.00 78.56 198 ILE A N 1
ATOM 1573 C CA . ILE A 1 198 ? 1.919 6.889 -22.619 1.00 78.56 198 ILE A CA 1
ATOM 1574 C C . ILE A 1 198 ? 1.832 5.502 -21.996 1.00 78.56 198 ILE A C 1
ATOM 1576 O O . ILE A 1 198 ? 1.820 4.486 -22.690 1.00 78.56 198 ILE A O 1
ATOM 1580 N N . ASN A 1 199 ? 1.786 5.499 -20.675 1.00 82.50 199 ASN A N 1
ATOM 1581 C CA . ASN A 1 199 ? 1.873 4.325 -19.833 1.00 82.50 199 ASN A CA 1
ATOM 1582 C C . ASN A 1 199 ? 0.493 4.078 -19.231 1.00 82.50 199 ASN A C 1
ATOM 1584 O O . ASN A 1 199 ? -0.076 4.996 -18.643 1.00 82.50 199 ASN A O 1
ATOM 1588 N N . THR A 1 200 ? -0.060 2.877 -19.385 1.00 84.25 200 THR A N 1
ATOM 1589 C CA . THR A 1 200 ? -1.343 2.528 -18.756 1.00 84.25 200 THR A CA 1
ATOM 1590 C C . THR A 1 200 ? -1.233 1.205 -18.019 1.00 84.25 200 THR A C 1
ATOM 1592 O O . THR A 1 200 ? -0.691 0.226 -18.539 1.00 84.25 200 THR A O 1
ATOM 1595 N N . VAL A 1 201 ? -1.744 1.204 -16.790 1.00 87.50 201 VAL A N 1
ATOM 1596 C CA . VAL A 1 201 ? -1.740 0.056 -15.887 1.00 87.50 201 VAL A CA 1
ATOM 1597 C C . VAL A 1 201 ? -3.170 -0.460 -15.776 1.00 87.50 201 VAL A C 1
ATOM 1599 O O . VAL A 1 201 ? -4.101 0.318 -15.571 1.00 87.50 201 VAL A O 1
ATOM 1602 N N . GLY A 1 202 ? -3.354 -1.763 -15.988 1.00 85.69 202 GLY A N 1
ATOM 1603 C CA . GLY A 1 202 ? -4.655 -2.408 -15.824 1.00 85.69 202 GLY A CA 1
ATOM 1604 C C . GLY A 1 202 ? -5.059 -2.524 -14.346 1.00 85.69 202 GLY A C 1
ATOM 1605 O O . GLY A 1 202 ? -4.221 -2.337 -13.469 1.00 85.69 202 GLY A O 1
ATOM 1606 N N . PRO A 1 203 ? -6.323 -2.873 -14.047 1.00 81.69 203 PRO A N 1
ATOM 1607 C CA . PRO A 1 203 ? -6.806 -3.020 -12.667 1.00 81.69 203 PRO A CA 1
ATOM 1608 C C . PRO A 1 203 ? -6.148 -4.183 -11.903 1.00 81.69 203 PRO A C 1
ATOM 1610 O O . PRO A 1 203 ? -6.061 -4.144 -10.679 1.00 81.69 203 PRO A O 1
ATOM 1613 N N . SER A 1 204 ? -5.666 -5.204 -12.615 1.00 88.56 204 SER A N 1
ATOM 1614 C CA . SER A 1 204 ? -4.948 -6.355 -12.052 1.00 88.56 204 SER A CA 1
ATOM 1615 C C . SER A 1 204 ? -3.693 -6.611 -12.888 1.00 88.56 204 SER A C 1
ATOM 1617 O O . SER A 1 204 ? -3.683 -7.506 -13.730 1.00 88.56 204 SER A O 1
ATOM 1619 N N . PRO A 1 205 ? -2.657 -5.768 -12.741 1.00 92.12 205 PRO A N 1
ATOM 1620 C CA . PRO A 1 205 ? -1.482 -5.810 -13.603 1.00 92.12 205 PRO A CA 1
ATOM 1621 C C . PRO A 1 205 ? -0.484 -6.898 -13.191 1.00 92.12 205 PRO A C 1
ATOM 1623 O O . PRO A 1 205 ? 0.544 -7.031 -13.840 1.00 92.12 205 PRO A O 1
ATOM 1626 N N . VAL A 1 206 ? -0.758 -7.645 -12.119 1.00 93.06 206 VAL A N 1
ATOM 1627 C CA . VAL A 1 206 ? 0.072 -8.747 -11.627 1.00 93.06 206 VAL A CA 1
ATOM 1628 C C . VAL A 1 206 ? -0.807 -9.988 -11.528 1.00 93.06 206 VAL A C 1
ATOM 1630 O O . VAL A 1 206 ? -1.784 -9.967 -10.777 1.00 93.06 206 VAL A O 1
ATOM 1633 N N . ALA A 1 207 ? -0.504 -11.016 -12.317 1.00 90.69 207 ALA A N 1
ATOM 1634 C CA . ALA A 1 207 ? -1.219 -12.293 -12.330 1.00 90.69 207 ALA A CA 1
ATOM 1635 C C . ALA A 1 207 ? -0.366 -13.377 -13.007 1.00 90.69 207 ALA A C 1
ATOM 1637 O O . ALA A 1 207 ? 0.562 -13.055 -13.743 1.00 90.69 207 ALA A O 1
ATOM 1638 N N . ASP A 1 208 ? -0.724 -14.645 -12.811 1.00 90.94 208 ASP A N 1
ATOM 1639 C CA . ASP A 1 208 ? -0.239 -15.754 -13.642 1.00 90.94 208 ASP A CA 1
ATOM 1640 C C . ASP A 1 208 ? -0.956 -15.703 -15.002 1.00 90.94 208 ASP A C 1
ATOM 1642 O O . ASP A 1 208 ? -2.120 -16.100 -15.129 1.00 90.94 208 ASP A O 1
ATOM 1646 N N . PHE A 1 209 ? -0.307 -15.116 -16.008 1.00 91.19 209 PHE A N 1
ATOM 1647 C CA . PHE A 1 209 ? -0.889 -14.930 -17.337 1.00 91.19 209 PHE A CA 1
ATOM 1648 C C . PHE A 1 209 ? -0.570 -16.093 -18.280 1.00 91.19 209 PHE A C 1
ATOM 1650 O O . PHE A 1 209 ? -1.245 -16.236 -19.305 1.00 91.19 209 PHE A O 1
ATOM 1657 N N . ASN A 1 210 ? 0.441 -16.906 -17.968 1.00 93.75 210 ASN A N 1
ATOM 1658 C CA . ASN A 1 210 ? 0.882 -18.014 -18.814 1.00 93.75 210 ASN A CA 1
ATOM 1659 C C . ASN A 1 210 ? 0.515 -19.412 -18.263 1.00 93.75 210 ASN A C 1
ATOM 1661 O O . ASN A 1 210 ? 0.636 -20.395 -18.996 1.00 93.75 210 ASN A O 1
ATOM 1665 N N . GLY A 1 211 ? 0.009 -19.496 -17.032 1.00 92.81 211 GLY A N 1
ATOM 1666 C CA . GLY A 1 211 ? -0.408 -20.721 -16.355 1.00 92.81 211 GLY A CA 1
ATOM 1667 C C . GLY A 1 211 ? 0.735 -21.540 -15.749 1.00 92.81 211 GLY A C 1
ATOM 1668 O O . GLY A 1 211 ? 0.544 -22.738 -15.525 1.00 92.81 211 GLY A O 1
ATOM 1669 N N . ASP A 1 212 ? 1.920 -20.958 -15.541 1.00 90.25 212 ASP A N 1
ATOM 1670 C CA . ASP A 1 212 ? 3.090 -21.663 -14.999 1.00 90.25 212 ASP A CA 1
ATOM 1671 C C . ASP A 1 212 ? 3.195 -21.615 -13.462 1.00 90.25 212 ASP A C 1
ATOM 1673 O O . ASP A 1 212 ? 4.061 -22.272 -12.876 1.00 90.25 212 ASP A O 1
ATOM 1677 N N . GLY A 1 213 ? 2.276 -20.903 -12.802 1.00 84.12 213 GLY A N 1
ATOM 1678 C CA . GLY A 1 213 ? 2.232 -20.719 -11.353 1.00 84.12 213 GLY A CA 1
ATOM 1679 C C . GLY A 1 213 ? 3.078 -19.550 -10.836 1.00 84.12 213 GLY A C 1
ATOM 1680 O O . GLY A 1 213 ? 2.969 -19.202 -9.656 1.00 84.12 213 GLY A O 1
ATOM 1681 N N . SER A 1 214 ? 3.890 -18.923 -11.687 1.00 86.44 214 SER A N 1
ATOM 1682 C CA . SER A 1 214 ? 4.570 -17.656 -11.408 1.00 86.44 214 SER A CA 1
ATOM 1683 C C . SER A 1 214 ? 3.625 -16.483 -11.655 1.00 86.44 214 SER A C 1
ATOM 1685 O O . SER A 1 214 ? 2.537 -16.637 -12.198 1.00 86.44 214 SER A O 1
ATOM 1687 N N . GLN A 1 215 ? 3.993 -15.295 -11.176 1.00 89.00 215 GLN A N 1
ATOM 1688 C CA . GLN A 1 215 ? 3.255 -14.082 -11.515 1.00 89.00 215 GLN A CA 1
ATOM 1689 C C . GLN A 1 215 ? 4.036 -13.260 -12.525 1.00 89.00 215 GLN A C 1
ATOM 1691 O O . GLN A 1 215 ? 5.202 -12.921 -12.305 1.00 89.00 215 GLN A O 1
ATOM 1696 N N . GLU A 1 216 ? 3.340 -12.814 -13.557 1.00 92.56 216 GLU A N 1
ATOM 1697 C CA . GLU A 1 216 ? 3.832 -11.859 -14.527 1.00 92.56 216 GLU A CA 1
ATOM 1698 C C . GLU A 1 216 ? 3.284 -10.464 -14.232 1.00 92.56 216 GLU A C 1
ATOM 1700 O O . GLU A 1 216 ? 2.236 -10.280 -13.611 1.00 92.56 216 GLU A O 1
ATOM 1705 N N . ILE A 1 217 ? 4.004 -9.457 -14.725 1.00 93.31 217 ILE A N 1
ATOM 1706 C CA . ILE A 1 217 ? 3.596 -8.057 -14.652 1.00 93.31 217 ILE A CA 1
ATOM 1707 C C . ILE A 1 217 ? 3.216 -7.591 -16.055 1.00 93.31 217 ILE A C 1
ATOM 1709 O O . ILE A 1 217 ? 4.047 -7.597 -16.965 1.00 93.31 217 ILE A O 1
ATOM 1713 N N . LEU A 1 218 ? 1.973 -7.147 -16.221 1.00 90.56 218 LEU A N 1
ATOM 1714 C CA . LEU A 1 218 ? 1.439 -6.626 -17.471 1.00 90.56 218 LEU A CA 1
ATOM 1715 C C . LEU A 1 218 ? 1.253 -5.111 -17.401 1.00 90.56 218 LEU A C 1
ATOM 1717 O O . LEU A 1 218 ? 0.580 -4.569 -16.523 1.00 90.56 218 LEU A O 1
ATOM 1721 N N . MET A 1 219 ? 1.803 -4.424 -18.398 1.00 87.44 219 MET A N 1
ATOM 1722 C CA . MET A 1 219 ? 1.658 -2.987 -18.568 1.00 87.44 219 MET A CA 1
ATOM 1723 C C . MET A 1 219 ? 1.674 -2.624 -20.050 1.00 87.44 219 MET A C 1
ATOM 1725 O O . MET A 1 219 ? 2.465 -3.158 -20.826 1.00 87.44 219 MET A O 1
ATOM 1729 N N . ASN A 1 220 ? 0.835 -1.665 -20.434 1.00 85.38 220 ASN A N 1
ATOM 1730 C CA . ASN A 1 220 ? 0.832 -1.128 -21.787 1.00 85.38 220 ASN A CA 1
ATOM 1731 C C . ASN A 1 220 ? 1.757 0.090 -21.865 1.00 85.38 220 ASN A C 1
ATOM 1733 O O . ASN A 1 220 ? 1.525 1.099 -21.190 1.00 85.38 220 ASN A O 1
ATOM 1737 N N . VAL A 1 221 ? 2.759 0.008 -22.741 1.00 83.56 221 VAL A N 1
ATOM 1738 C CA . VAL A 1 221 ? 3.677 1.107 -23.060 1.00 83.56 221 VAL A CA 1
ATOM 1739 C C . VAL A 1 221 ? 3.452 1.512 -24.512 1.00 83.56 221 VAL A C 1
ATOM 1741 O O . VAL A 1 221 ? 3.769 0.767 -25.438 1.00 83.56 221 VAL A O 1
ATOM 1744 N N . LEU A 1 222 ? 2.871 2.690 -24.719 1.00 81.62 222 LEU A N 1
ATOM 1745 C CA . LEU A 1 222 ? 2.528 3.200 -26.044 1.00 81.62 222 LEU A CA 1
ATOM 1746 C C . LEU A 1 222 ? 3.461 4.355 -26.419 1.00 81.62 222 LEU A C 1
ATOM 1748 O O . LEU A 1 222 ? 3.678 5.241 -25.591 1.00 81.62 222 LEU A O 1
ATOM 1752 N N . PRO A 1 223 ? 3.987 4.420 -27.655 1.00 76.62 223 PRO A N 1
ATOM 1753 C CA . PRO A 1 223 ? 4.767 5.571 -28.085 1.00 76.62 223 PRO A CA 1
ATOM 1754 C C . PRO A 1 223 ? 3.875 6.812 -28.128 1.00 76.62 223 PRO A C 1
ATOM 1756 O O . PRO A 1 223 ? 2.804 6.819 -28.745 1.00 76.62 223 PRO A O 1
ATOM 1759 N N . ARG A 1 224 ? 4.336 7.905 -27.525 1.00 69.56 224 ARG A N 1
ATOM 1760 C CA . ARG A 1 224 ? 3.675 9.201 -27.638 1.00 69.56 224 ARG A CA 1
ATOM 1761 C C . ARG A 1 224 ? 4.026 9.800 -29.000 1.00 69.56 224 ARG A C 1
ATOM 1763 O O . ARG A 1 224 ? 5.009 10.520 -29.142 1.00 69.56 224 ARG A O 1
ATOM 1770 N N . LYS A 1 225 ? 3.221 9.529 -30.033 1.00 58.84 225 LYS A N 1
ATOM 1771 C CA . LYS A 1 225 ? 3.292 10.323 -31.271 1.00 58.84 225 LYS A CA 1
ATOM 1772 C C . LYS A 1 225 ? 2.837 11.748 -30.939 1.00 58.84 225 LYS A C 1
ATOM 1774 O O . LYS A 1 225 ? 1.655 11.973 -30.687 1.00 58.84 225 LYS A O 1
ATOM 1779 N N . MET A 1 226 ? 3.761 12.711 -30.917 1.00 51.19 226 MET A N 1
ATOM 1780 C CA . MET A 1 226 ? 3.414 14.133 -30.838 1.00 51.19 226 MET A CA 1
ATOM 1781 C C . MET A 1 226 ? 2.650 14.536 -32.103 1.00 51.19 226 MET A C 1
ATOM 1783 O O . MET A 1 226 ? 3.245 14.861 -33.121 1.00 51.19 226 MET A O 1
ATOM 1787 N N . ASN A 1 227 ? 1.323 14.480 -32.043 1.00 43.16 227 ASN A N 1
ATOM 1788 C CA . ASN A 1 227 ? 0.424 15.258 -32.892 1.00 43.16 227 ASN A CA 1
ATOM 1789 C C . ASN A 1 227 ? -0.950 15.349 -32.220 1.00 43.16 227 ASN A C 1
ATOM 1791 O O . ASN A 1 227 ? -1.963 14.896 -32.739 1.00 43.16 227 ASN A O 1
ATOM 1795 N N . LEU A 1 228 ? -0.985 15.941 -31.028 1.00 41.22 228 LEU A N 1
ATOM 1796 C CA . LEU A 1 228 ? -2.227 16.372 -30.398 1.00 41.22 228 LEU A CA 1
ATOM 1797 C C . LEU A 1 228 ? -2.050 17.827 -29.981 1.00 41.22 228 LEU A C 1
ATOM 1799 O O . LEU A 1 228 ? -1.551 18.133 -28.902 1.00 41.22 228 LEU A O 1
ATOM 1803 N N . LYS A 1 229 ? -2.456 18.737 -30.873 1.00 36.97 229 LYS A N 1
ATOM 1804 C CA . LYS A 1 229 ? -2.837 20.093 -30.478 1.00 36.97 229 LYS A CA 1
ATOM 1805 C C . LYS A 1 229 ? -3.936 19.952 -29.421 1.00 36.97 229 LYS A C 1
ATOM 1807 O O . LYS A 1 229 ? -5.046 19.564 -29.761 1.00 36.97 229 LYS A O 1
ATOM 1812 N N . ASN A 1 230 ? -3.578 20.204 -28.164 1.00 41.69 230 ASN A N 1
ATOM 1813 C CA . ASN A 1 230 ? -4.428 20.611 -27.043 1.00 41.69 230 ASN A CA 1
ATOM 1814 C C . ASN A 1 230 ? -5.940 20.420 -27.255 1.00 41.69 230 ASN A C 1
ATOM 1816 O O . ASN A 1 230 ? -6.639 21.347 -27.661 1.00 41.69 230 ASN A O 1
ATOM 1820 N N . LEU A 1 231 ? -6.460 19.239 -26.921 1.00 34.28 231 LEU A N 1
ATOM 1821 C CA . LEU A 1 231 ? -7.898 19.017 -26.778 1.00 34.28 231 LEU A CA 1
ATOM 1822 C C . LEU A 1 231 ? -8.304 19.351 -25.335 1.00 34.28 231 LEU A C 1
ATOM 1824 O O . LEU A 1 231 ? -8.540 18.475 -24.512 1.00 34.28 231 LEU A O 1
ATOM 1828 N N . TYR A 1 232 ? -8.372 20.648 -25.025 1.00 34.50 232 TYR A N 1
ATOM 1829 C CA . TYR A 1 232 ? -9.146 21.126 -23.881 1.00 34.50 232 TYR A CA 1
ATOM 1830 C C . TYR A 1 232 ? -10.608 21.223 -24.321 1.00 34.50 232 TYR A C 1
ATOM 1832 O O . TYR A 1 232 ? -10.974 22.104 -25.098 1.00 34.50 232 TYR A O 1
ATOM 1840 N N . ARG A 1 233 ? -11.461 20.320 -23.834 1.00 30.20 233 ARG A N 1
ATOM 1841 C CA . ARG A 1 233 ? -12.914 20.526 -23.841 1.00 30.20 233 ARG A CA 1
ATOM 1842 C C . ARG A 1 233 ? -13.312 21.010 -22.453 1.00 30.20 233 ARG A C 1
ATOM 1844 O O . ARG A 1 233 ? -13.258 20.248 -21.494 1.00 30.20 233 ARG A O 1
ATOM 1851 N N . HIS A 1 234 ? -13.689 22.280 -22.343 1.00 31.03 234 HIS A N 1
ATOM 1852 C CA . HIS A 1 234 ? -14.484 22.739 -21.210 1.00 31.03 234 HIS A CA 1
ATOM 1853 C C . HIS A 1 234 ? -15.871 22.107 -21.318 1.00 31.03 234 HIS A C 1
ATOM 1855 O O . HIS A 1 234 ? -16.553 22.283 -22.329 1.00 31.03 234 HIS A O 1
ATOM 1861 N N . TYR A 1 235 ? -16.279 21.380 -20.285 1.00 33.56 235 TYR A N 1
ATOM 1862 C CA . TYR A 1 235 ? -17.691 21.128 -20.041 1.00 33.56 235 TYR A CA 1
ATOM 1863 C C . TYR A 1 235 ? -18.237 22.370 -19.324 1.00 33.56 235 TYR A C 1
ATOM 1865 O O . TYR A 1 235 ? -17.684 22.777 -18.303 1.00 33.56 235 TYR A O 1
ATOM 1873 N N . LYS A 1 236 ? -19.236 23.019 -19.929 1.00 37.16 236 LYS A N 1
ATOM 1874 C CA . LYS A 1 236 ? -20.124 23.959 -19.236 1.00 37.16 236 LYS A CA 1
ATOM 1875 C C . LYS A 1 236 ? -21.267 23.174 -18.618 1.00 37.16 236 LYS A C 1
ATOM 1877 O O . LYS A 1 236 ? -21.697 22.204 -19.284 1.00 37.16 236 LYS A O 1
#

Secondary structure (DSSP, 8-state):
-----PPPPHHHHHHTTSSPPPB-SSSSS--B-PPP-TT-EEE--STT-SS-EEEEES-SEES-EEEEEEE-TT-TTSPEEEEEEEEPS-EES-EEEEE-SSSSSSPEEEEE-SSEEEEEETTT--EEEEEE--SS-----EEEEEEE-TTS-EEEEEEETTTTEEEEEEEETTEEEEEEEEES-TTGGG-GGG-SEEEEEEEEEEE-SSSSSS-EEEEEEEE--S----------

Foldseek 3Di:
DPPPPDDDDPVVCVVVVVDDFFDPQQLPPDTDDADDAAPWDWAQQPVPANGIKIWHWNHQWFAFIKTWIWHANVHRVDIDTQDIHGDGDTGHSKDWDWAPQPPPPFIWIWIDGQQFIWIAGPRRRHTQADDGPHPAGADQDADWYWDQAPVRHIWIWTQRQQQHKIWIWGDDPSYIDTPDMDGPFPCSRVGDVPTQWRKHHDPCQWADPPPPRHIDGDIDTGGPPPDDDDPDDDDD

Radius of gyration: 20.21 Å; chains: 1; bounding box: 52×46×54 Å